Protein AF-A0A551X226-F1 (afdb_monomer)

pLDDT: mean 86.87, std 8.59, range [49.78, 96.81]

Sequence (189 aa):
MVRLKGANSDYEYSSQTDGIVDKTTERPELFLQIFICPYDMPSRIEKPHNGKWCIGTDQNCPHEGNKSGHALINLHQKEGISLITDNNNKLSVTQEGNIELIPASGKVIIKRDKKPSCSLTLLDQGLEIKLENGAAIRFDLAGNIELSPAVNKTVTVKGNLTVEKEITGKLSSAIKQELIQEIKQSLNK

Foldseek 3Di:
DWDWAKDWQQWFQDPVVNAIDGRPPVDPKTKIKIKTFPVPAHARRHDHDVPFGDRQEQVRGPDPDRRAWGWMWMDIPQAGTWIAHNLGQIWGQGPVGDTDTDGSVQFDFDQDPDDWGWGWGQDPFFIWIATPLGWIWTAGPVGDIDTDGRPPDDDDDPDDDDDPDDDDDDDDPVVVVVVVVVVVVVVVD

Nearest PDB structures (foldseek):
  4by2-assembly1_A  TM=4.190E-01  e=2.573E-01  Drosophila melanogaster
  4e9d-assembly1_A  TM=1.938E-01  e=9.097E-02  Homo sapiens
  3f7f-assembly1_A  TM=2.379E-01  e=5.057E-01  Saccharomyces cerevisiae
  4xb0-assembly1_A  TM=1.781E-01  e=4.557E-01  Homo sapiens

Secondary structure (DSSP, 8-state):
-PEEEEEESSEEEETTTTEEEE-TTT--S-EEEEEEETT-PPPTTSPPBTTB---SSTTT---SS-----EEEEEETTTEEEEEETT--EEEE-TT--EEEE-TTS------SSS--EEEEEETTEEEEEETTS-EEEEETT--EEEEPPTT-----SS----SS----PPPHHHHHHHHHHHHHHHT-

Organism: NCBI:txid2486263

Radius of gyration: 28.79 Å; Cα contacts (8 Å, |Δi|>4): 338; chains: 1; bounding box: 66×34×88 Å

Structure (mmCIF, N/CA/C/O backbone):
data_AF-A0A551X226-F1
#
_entry.id   AF-A0A551X226-F1
#
loop_
_atom_site.group_PDB
_atom_site.id
_atom_site.type_symbol
_atom_site.label_atom_id
_atom_s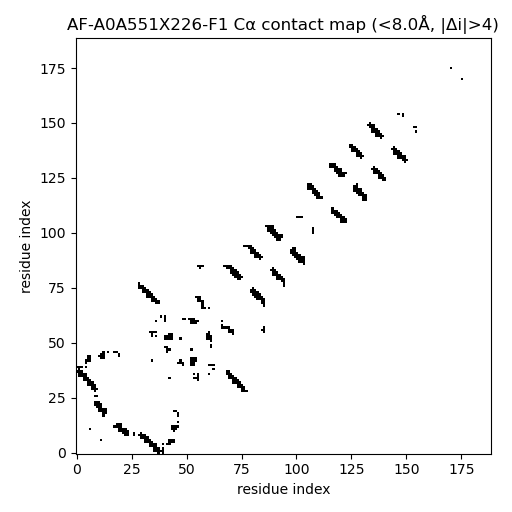ite.label_alt_id
_atom_site.label_comp_id
_atom_site.label_asym_id
_atom_site.label_entity_id
_atom_site.label_seq_id
_atom_site.pdbx_PDB_ins_code
_atom_site.Cartn_x
_atom_site.Cartn_y
_atom_site.Cartn_z
_atom_site.occupancy
_atom_site.B_iso_or_equiv
_atom_site.auth_seq_id
_atom_site.auth_comp_id
_atom_site.auth_asym_id
_atom_site.auth_atom_id
_atom_site.pdbx_PDB_model_num
ATOM 1 N N . MET A 1 1 ? 28.631 -4.703 -3.862 1.00 49.78 1 MET A N 1
ATOM 2 C CA . MET A 1 1 ? 28.266 -3.294 -4.124 1.00 49.78 1 MET A CA 1
ATOM 3 C C . MET A 1 1 ? 26.955 -3.336 -4.886 1.00 49.78 1 MET A C 1
ATOM 5 O O . MET A 1 1 ? 26.944 -3.888 -5.975 1.00 49.78 1 MET A O 1
ATOM 9 N N . VAL A 1 2 ? 25.853 -2.879 -4.291 1.00 58.78 2 VAL A N 1
ATOM 10 C CA . VAL A 1 2 ? 24.562 -2.792 -4.993 1.00 58.78 2 VAL A CA 1
ATOM 11 C C . VAL A 1 2 ? 24.692 -1.668 -6.017 1.00 58.78 2 VAL A C 1
ATOM 13 O O . VAL A 1 2 ? 25.035 -0.551 -5.630 1.00 58.78 2 VAL A O 1
ATOM 16 N N . ARG A 1 3 ? 24.481 -1.944 -7.308 1.00 68.75 3 ARG A N 1
ATOM 17 C CA . ARG A 1 3 ? 24.369 -0.873 -8.304 1.00 68.75 3 ARG A CA 1
ATOM 18 C C . ARG A 1 3 ? 22.903 -0.498 -8.454 1.00 68.75 3 ARG A C 1
ATOM 20 O O . ARG A 1 3 ? 22.044 -1.360 -8.624 1.00 68.75 3 ARG A O 1
ATOM 27 N N . LEU A 1 4 ? 22.639 0.802 -8.391 1.00 75.75 4 LEU A N 1
ATOM 28 C CA . LEU A 1 4 ? 21.382 1.377 -8.847 1.00 75.75 4 LEU A CA 1
ATOM 29 C C . LEU A 1 4 ? 21.396 1.315 -10.377 1.00 75.75 4 LEU A C 1
ATOM 31 O O . LEU A 1 4 ? 22.272 1.907 -11.009 1.00 75.75 4 LEU A O 1
ATOM 35 N N . LYS A 1 5 ? 20.472 0.553 -10.959 1.00 86.56 5 LYS A N 1
ATOM 36 C CA . LYS A 1 5 ? 20.256 0.472 -12.409 1.00 86.56 5 LYS A CA 1
ATOM 37 C C . LYS A 1 5 ? 18.947 1.162 -12.751 1.00 86.56 5 LYS A C 1
ATOM 39 O O . LYS A 1 5 ? 18.151 1.431 -11.859 1.00 86.56 5 LYS A O 1
ATOM 44 N N . GLY A 1 6 ? 18.688 1.439 -14.020 1.00 85.75 6 GLY A N 1
ATOM 45 C CA . GLY A 1 6 ? 17.418 2.045 -14.391 1.00 85.75 6 GLY A CA 1
ATOM 46 C C . GLY A 1 6 ? 17.120 1.958 -15.871 1.00 85.75 6 GLY A C 1
ATOM 47 O O . GLY A 1 6 ? 17.996 1.661 -16.669 1.00 85.75 6 GLY A O 1
ATOM 48 N N . ALA A 1 7 ? 15.869 2.198 -16.227 1.00 90.31 7 ALA A N 1
ATOM 49 C CA . ALA A 1 7 ? 15.416 2.327 -17.600 1.00 90.31 7 ALA A CA 1
ATOM 50 C C . ALA A 1 7 ? 14.493 3.537 -17.708 1.00 90.31 7 ALA A C 1
ATOM 52 O O . ALA A 1 7 ? 13.835 3.919 -16.741 1.00 90.31 7 ALA A O 1
ATOM 53 N N . ASN A 1 8 ? 14.428 4.122 -18.894 1.00 90.62 8 ASN A N 1
ATOM 54 C CA . ASN A 1 8 ? 13.456 5.152 -19.216 1.00 90.62 8 ASN A CA 1
ATOM 55 C C . ASN A 1 8 ? 12.720 4.795 -20.508 1.00 90.62 8 ASN A C 1
ATOM 57 O O . ASN A 1 8 ? 13.034 3.807 -21.181 1.00 90.62 8 ASN A O 1
ATOM 61 N N . SER A 1 9 ? 11.708 5.592 -20.824 1.00 90.06 9 SER A N 1
ATOM 62 C CA . SER A 1 9 ? 10.963 5.481 -22.076 1.00 90.06 9 SER A CA 1
ATOM 63 C C . SER A 1 9 ? 11.847 5.690 -23.301 1.00 90.06 9 SER A C 1
ATOM 65 O O . SER A 1 9 ? 11.639 5.035 -24.319 1.00 90.06 9 SER A O 1
ATOM 67 N N . ASP A 1 10 ? 12.852 6.545 -23.173 1.00 91.62 10 ASP A N 1
ATOM 68 C CA . ASP A 1 10 ? 13.540 7.171 -24.296 1.00 91.62 10 ASP A CA 1
ATOM 69 C C . ASP A 1 10 ? 14.572 6.263 -24.954 1.00 91.62 10 ASP A C 1
ATOM 71 O O . ASP A 1 10 ? 14.903 6.472 -26.114 1.00 91.62 10 ASP A O 1
ATOM 75 N N . TYR A 1 11 ? 15.075 5.250 -24.245 1.00 92.25 11 TYR A N 1
ATOM 76 C CA . TYR A 1 11 ? 16.147 4.401 -24.749 1.00 92.25 11 TYR A CA 1
ATOM 77 C C . TYR A 1 11 ? 15.935 2.924 -24.428 1.00 92.25 11 TYR A C 1
ATOM 79 O O . TYR A 1 11 ? 15.342 2.544 -23.414 1.00 92.25 11 TYR A O 1
ATOM 87 N N . GLU A 1 12 ? 16.477 2.059 -25.281 1.00 92.81 12 GLU A N 1
ATOM 88 C CA . GLU A 1 12 ? 16.647 0.641 -24.971 1.00 92.81 12 GLU A CA 1
ATOM 89 C C . GLU A 1 12 ? 17.873 0.046 -25.656 1.00 92.81 12 GLU A C 1
ATOM 91 O O . GLU A 1 12 ? 18.338 0.546 -26.675 1.00 92.81 12 GLU A O 1
ATOM 96 N N . TYR A 1 13 ? 18.393 -1.047 -25.110 1.00 94.06 13 TYR A N 1
ATOM 97 C CA . TYR A 1 13 ? 19.411 -1.847 -25.768 1.00 94.06 13 TYR A CA 1
ATOM 98 C C . TYR A 1 13 ? 18.778 -2.712 -26.866 1.00 94.06 13 TYR A C 1
ATOM 100 O O . TYR A 1 13 ? 17.832 -3.463 -26.623 1.00 94.06 13 TYR A O 1
ATOM 108 N N . SER A 1 14 ? 19.348 -2.651 -28.065 1.00 93.62 14 SER A N 1
ATOM 109 C CA . SER A 1 14 ? 18.986 -3.474 -29.215 1.00 93.62 14 SER A CA 1
ATOM 110 C C . SER A 1 14 ? 20.059 -4.530 -29.470 1.00 93.62 14 SER A C 1
ATOM 112 O O . SER A 1 14 ? 21.226 -4.214 -29.708 1.00 93.62 14 SER A O 1
ATOM 114 N N . SER A 1 15 ? 19.656 -5.804 -29.478 1.00 91.38 15 SER A N 1
ATOM 115 C CA . SER A 1 15 ? 20.536 -6.923 -29.843 1.00 91.38 15 SER A CA 1
ATOM 116 C C . SER A 1 15 ? 20.890 -6.944 -31.332 1.00 91.38 15 SER A C 1
ATOM 118 O O . SER A 1 15 ? 21.900 -7.536 -31.698 1.00 91.38 15 SER A O 1
ATOM 120 N N . GLN A 1 16 ? 20.092 -6.291 -32.185 1.00 92.69 16 GLN A N 1
ATOM 121 C CA . GLN A 1 16 ? 20.354 -6.199 -33.625 1.00 92.69 16 GLN A CA 1
ATOM 122 C C . GLN A 1 16 ? 21.537 -5.279 -33.928 1.00 92.69 16 GLN A C 1
ATOM 124 O O . GLN A 1 16 ? 22.301 -5.540 -34.852 1.00 92.69 16 GLN A O 1
ATOM 129 N N . THR A 1 17 ? 21.681 -4.205 -33.150 1.00 93.12 17 THR A N 1
ATOM 130 C CA . THR A 1 17 ? 22.731 -3.194 -33.331 1.00 93.12 17 THR A CA 1
ATOM 131 C C . THR A 1 17 ? 23.839 -3.290 -32.280 1.00 93.12 17 THR A C 1
ATOM 133 O O . THR A 1 17 ? 24.764 -2.488 -32.323 1.00 93.12 17 THR A O 1
ATOM 136 N N . ASP A 1 18 ? 23.736 -4.232 -31.332 1.00 92.75 18 ASP A N 1
ATOM 137 C CA . ASP A 1 18 ? 24.600 -4.368 -30.144 1.00 92.75 18 ASP A CA 1
ATOM 138 C C . ASP A 1 18 ? 24.828 -3.024 -29.419 1.00 92.75 18 ASP A C 1
ATOM 140 O O . ASP A 1 18 ? 25.946 -2.674 -29.046 1.00 92.75 18 ASP A O 1
ATOM 144 N N . GLY A 1 19 ? 23.762 -2.237 -29.242 1.00 93.62 19 GLY A N 1
ATOM 145 C CA . GLY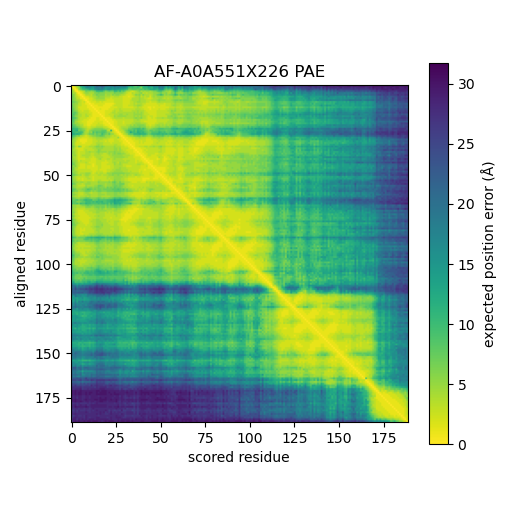 A 1 19 ? 23.871 -0.863 -28.746 1.00 93.62 19 GLY A CA 1
ATOM 146 C C . GLY A 1 19 ? 22.546 -0.248 -28.304 1.00 93.62 19 GLY A C 1
ATOM 147 O O . GLY A 1 19 ? 21.488 -0.857 -28.446 1.00 93.62 19 GLY A O 1
ATOM 148 N N . ILE A 1 20 ? 22.615 0.964 -27.749 1.00 93.31 20 ILE A N 1
ATOM 149 C CA . ILE A 1 20 ? 21.443 1.720 -27.292 1.00 93.31 20 ILE A CA 1
ATOM 150 C C . ILE A 1 20 ? 20.780 2.402 -28.492 1.00 93.31 20 ILE A C 1
ATOM 152 O O . ILE A 1 20 ? 21.455 3.049 -29.290 1.00 93.31 20 ILE A O 1
ATOM 156 N N . VAL A 1 21 ? 19.461 2.275 -28.596 1.00 93.81 21 VAL A N 1
ATOM 157 C CA . VAL A 1 21 ? 18.631 2.933 -29.607 1.00 93.81 21 VAL A CA 1
ATOM 158 C C . VAL A 1 21 ? 17.644 3.892 -28.947 1.00 93.81 21 VAL A C 1
ATOM 160 O O . VAL A 1 21 ? 17.160 3.633 -27.844 1.00 93.81 21 VAL A O 1
ATOM 163 N N . ASP A 1 22 ? 17.361 4.995 -29.636 1.00 92.69 22 ASP A N 1
ATOM 164 C CA . ASP A 1 22 ? 16.361 5.991 -29.246 1.00 92.69 22 ASP A CA 1
ATOM 165 C C . ASP A 1 22 ? 14.943 5.459 -29.531 1.00 92.69 22 ASP A C 1
ATOM 167 O O . ASP A 1 22 ? 14.679 4.865 -30.579 1.00 92.69 22 ASP A O 1
ATOM 171 N N . LYS A 1 23 ? 14.045 5.641 -28.563 1.00 91.81 23 LYS A N 1
ATOM 172 C CA . LYS A 1 23 ? 12.647 5.200 -28.544 1.00 91.81 23 LYS A CA 1
ATOM 173 C C . LYS A 1 23 ? 11.663 6.323 -28.219 1.00 91.81 23 LYS A C 1
ATOM 175 O O . LYS A 1 23 ? 10.471 6.054 -28.069 1.00 91.81 23 LYS A O 1
ATOM 180 N N . THR A 1 24 ? 12.125 7.570 -28.167 1.00 85.50 24 THR A N 1
ATOM 181 C CA . THR A 1 24 ? 11.318 8.758 -27.837 1.00 85.50 24 THR A CA 1
ATOM 182 C C . THR A 1 24 ? 10.083 8.923 -28.725 1.00 85.50 24 THR A C 1
ATOM 184 O O . THR A 1 24 ? 9.043 9.379 -28.261 1.00 85.50 24 THR A O 1
ATOM 187 N N . THR A 1 25 ? 10.161 8.518 -29.994 1.00 83.12 25 THR A N 1
ATOM 188 C CA . THR A 1 25 ? 9.042 8.614 -30.949 1.00 83.12 25 THR A CA 1
ATOM 189 C C . THR A 1 25 ? 8.102 7.408 -30.920 1.00 83.12 25 THR A C 1
ATOM 191 O O . THR A 1 25 ? 6.960 7.507 -31.363 1.00 83.12 25 THR A O 1
ATOM 194 N N . GLU A 1 26 ? 8.559 6.272 -30.389 1.00 83.69 26 GLU A N 1
ATOM 195 C CA . GLU A 1 26 ? 7.806 5.014 -30.365 1.00 83.69 26 GLU A CA 1
ATOM 196 C C . GLU A 1 26 ? 6.995 4.838 -29.075 1.00 83.69 26 GLU A C 1
ATOM 198 O O . GLU A 1 26 ? 6.020 4.084 -29.053 1.00 83.69 26 GLU A O 1
ATOM 203 N N . ARG A 1 27 ? 7.393 5.510 -27.986 1.00 80.56 27 ARG A N 1
ATOM 204 C CA . ARG A 1 27 ? 6.769 5.359 -26.668 1.00 80.56 27 ARG A CA 1
ATOM 205 C C . ARG A 1 27 ? 6.038 6.631 -26.257 1.00 80.56 27 ARG A C 1
ATOM 207 O O . ARG A 1 27 ? 6.664 7.545 -25.733 1.00 80.56 27 ARG A O 1
ATOM 214 N N . PRO A 1 28 ? 4.701 6.678 -26.403 1.00 78.25 28 PRO A N 1
ATOM 215 C CA . PRO A 1 28 ? 3.921 7.820 -25.934 1.00 78.25 28 PRO A CA 1
ATOM 216 C C . PRO A 1 28 ? 3.883 7.911 -24.402 1.0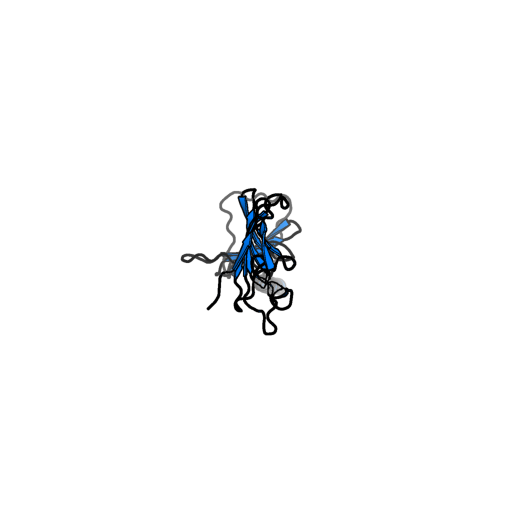0 78.25 28 PRO A C 1
ATOM 218 O O . PRO A 1 28 ? 3.435 8.919 -23.857 1.00 78.25 28 PRO A O 1
ATOM 221 N N . GLU A 1 29 ? 4.306 6.854 -23.699 1.00 86.94 29 GLU A N 1
ATOM 222 C CA . GLU A 1 29 ? 4.344 6.795 -22.243 1.00 86.94 29 GLU A CA 1
ATOM 223 C C . GLU A 1 29 ? 5.725 7.087 -21.676 1.00 86.94 29 GLU A C 1
ATOM 225 O O . GLU A 1 29 ? 6.646 6.286 -21.824 1.00 86.94 29 GLU A O 1
ATOM 230 N N . LEU A 1 30 ? 5.840 8.237 -21.004 1.00 92.12 30 LEU A N 1
ATOM 231 C CA . LEU A 1 30 ? 7.049 8.652 -20.308 1.00 92.12 30 LEU A CA 1
ATOM 232 C C . LEU A 1 30 ? 7.156 7.978 -18.946 1.00 92.12 30 LEU A C 1
ATOM 234 O O . LEU A 1 30 ? 6.243 8.058 -18.110 1.00 92.12 30 LEU A O 1
ATOM 238 N N . PHE A 1 31 ? 8.310 7.362 -18.715 1.00 93.12 31 PHE A N 1
ATOM 239 C CA . PHE A 1 31 ? 8.626 6.745 -17.441 1.00 93.12 31 PHE A CA 1
ATOM 240 C C . PHE A 1 31 ? 10.114 6.814 -17.115 1.00 93.12 31 PHE A C 1
ATOM 242 O O . PHE A 1 31 ? 10.972 6.846 -17.998 1.00 93.12 31 PHE A O 1
ATOM 249 N N . LEU A 1 32 ? 10.406 6.755 -15.822 1.00 94.19 32 LEU A N 1
ATOM 250 C CA . LEU A 1 32 ? 11.719 6.468 -15.272 1.00 94.19 32 LEU A CA 1
ATOM 251 C C . LEU A 1 32 ? 11.569 5.366 -14.228 1.00 94.19 32 LEU A C 1
ATOM 253 O O . LEU A 1 32 ? 10.860 5.519 -13.237 1.00 94.19 32 LEU A O 1
ATOM 257 N N . GLN A 1 33 ? 12.277 4.268 -14.440 1.00 93.38 33 GLN A N 1
ATOM 258 C CA . GLN A 1 33 ? 12.351 3.149 -13.517 1.00 93.38 33 GLN A CA 1
ATOM 259 C C . GLN A 1 33 ? 13.772 3.035 -12.983 1.00 93.38 33 GLN A C 1
ATOM 261 O O . GLN A 1 33 ? 14.721 2.987 -13.759 1.00 93.38 33 GLN A O 1
ATOM 266 N N . ILE A 1 34 ? 13.925 2.974 -11.664 1.00 92.38 34 ILE A N 1
ATOM 267 C CA . ILE A 1 34 ? 15.194 2.705 -10.989 1.00 92.38 34 ILE A CA 1
ATOM 268 C C . ILE A 1 34 ? 15.057 1.359 -10.286 1.00 92.38 34 ILE A C 1
ATOM 270 O O . ILE A 1 34 ? 14.202 1.170 -9.422 1.00 92.38 34 ILE A O 1
ATOM 274 N N . PHE A 1 35 ? 15.911 0.423 -10.668 1.00 90.12 35 PHE A N 1
ATOM 275 C CA . PHE A 1 35 ? 15.960 -0.932 -10.153 1.00 90.12 35 PHE A CA 1
ATOM 276 C C . PHE A 1 35 ? 17.091 -1.053 -9.134 1.00 90.12 35 PHE A C 1
ATOM 278 O O . PHE A 1 35 ? 18.251 -0.730 -9.409 1.00 90.12 35 PHE A O 1
ATOM 285 N N . ILE A 1 36 ? 16.761 -1.585 -7.966 1.00 89.25 36 ILE A N 1
ATOM 286 C CA . ILE A 1 36 ? 17.728 -2.021 -6.967 1.00 89.25 36 ILE A CA 1
ATOM 287 C C . ILE A 1 36 ? 17.881 -3.528 -7.154 1.00 89.25 36 ILE A C 1
ATOM 289 O O . ILE A 1 36 ? 16.957 -4.289 -6.870 1.00 89.25 36 ILE A O 1
ATOM 293 N N . CYS A 1 37 ? 19.034 -3.957 -7.672 1.00 89.19 37 CYS A N 1
ATOM 294 C CA . CYS A 1 37 ? 19.364 -5.368 -7.845 1.00 89.19 37 CYS A CA 1
ATOM 295 C C . CYS A 1 37 ? 20.572 -5.734 -6.970 1.00 89.19 37 CYS A C 1
ATOM 297 O O . CYS A 1 37 ? 21.666 -5.206 -7.201 1.00 89.19 37 CYS A O 1
ATOM 299 N N . PRO A 1 38 ? 20.430 -6.658 -6.001 1.00 88.62 38 PRO A N 1
ATOM 300 C CA . PRO A 1 38 ? 21.546 -7.069 -5.147 1.00 88.62 38 PRO A CA 1
ATOM 301 C C . PRO A 1 38 ? 22.666 -7.790 -5.913 1.00 88.62 38 PRO A C 1
ATOM 303 O O . PRO A 1 38 ? 23.794 -7.847 -5.428 1.00 88.62 38 PRO A O 1
ATOM 306 N N . TYR A 1 39 ? 22.374 -8.282 -7.120 1.00 88.94 39 TYR A N 1
ATOM 307 C CA . TYR A 1 39 ? 23.300 -9.033 -7.971 1.00 88.94 39 TYR A CA 1
ATOM 308 C C . TYR A 1 39 ? 23.854 -8.227 -9.151 1.00 88.94 39 TYR A C 1
ATOM 310 O O . TYR A 1 39 ? 24.504 -8.810 -10.010 1.00 88.94 39 TYR A O 1
ATOM 318 N N . ASP A 1 40 ? 23.600 -6.911 -9.211 1.00 88.50 40 ASP A N 1
ATOM 319 C CA . ASP A 1 40 ? 24.102 -6.033 -10.284 1.00 88.50 40 ASP A CA 1
ATOM 320 C C . ASP A 1 40 ? 23.733 -6.519 -11.705 1.00 88.50 40 ASP A C 1
ATOM 322 O O . ASP A 1 40 ? 24.513 -6.442 -12.654 1.00 88.50 40 ASP A O 1
ATOM 326 N N . MET A 1 41 ? 22.525 -7.069 -11.846 1.00 90.88 41 MET A N 1
ATOM 327 C CA . MET A 1 41 ? 22.019 -7.561 -13.128 1.00 90.88 41 MET A CA 1
ATOM 328 C C . MET A 1 41 ? 21.628 -6.401 -14.060 1.00 90.88 41 MET A C 1
ATOM 330 O O . MET A 1 41 ? 21.190 -5.353 -13.575 1.00 90.88 41 MET A O 1
ATOM 334 N N . PRO A 1 42 ? 21.748 -6.576 -15.391 1.00 89.56 42 PRO A N 1
ATOM 335 C CA . PRO A 1 42 ? 21.552 -5.494 -16.353 1.00 89.56 42 PRO A CA 1
ATOM 336 C C . PRO A 1 42 ? 20.094 -5.043 -16.442 1.00 89.56 42 PRO A C 1
ATOM 338 O O . PRO A 1 42 ? 19.170 -5.841 -16.277 1.00 89.56 42 PRO A O 1
ATOM 341 N N . SER A 1 43 ? 19.899 -3.773 -16.780 1.00 90.12 43 SER A N 1
ATOM 342 C CA . SER A 1 43 ? 18.602 -3.151 -17.078 1.00 90.12 43 SER A CA 1
ATOM 343 C C . SER A 1 43 ? 18.369 -3.003 -18.586 1.00 90.12 43 SER A C 1
ATOM 345 O O . SER A 1 43 ? 19.278 -3.237 -19.378 1.00 90.12 43 SER A O 1
ATOM 347 N N . ARG A 1 44 ? 17.165 -2.589 -19.011 1.00 90.62 44 ARG A N 1
ATOM 348 C CA . ARG A 1 44 ? 16.790 -2.493 -20.441 1.00 90.62 44 ARG A CA 1
ATOM 349 C C . ARG A 1 44 ? 17.676 -1.579 -21.297 1.00 90.62 44 ARG A C 1
ATOM 351 O O . ARG A 1 44 ? 17.577 -1.651 -22.515 1.00 90.62 44 ARG A O 1
ATOM 358 N N . ILE A 1 45 ? 18.512 -0.735 -20.698 1.00 90.94 45 ILE A N 1
ATOM 359 C CA . ILE A 1 45 ? 19.482 0.126 -21.399 1.00 90.94 45 ILE A CA 1
ATOM 360 C C . ILE A 1 45 ? 20.892 -0.488 -21.473 1.00 90.94 45 ILE A C 1
ATOM 362 O O . ILE A 1 45 ? 21.835 0.163 -21.907 1.00 90.94 45 ILE A O 1
ATOM 366 N N . GLU A 1 46 ? 21.053 -1.738 -21.043 1.00 91.31 46 GLU A N 1
ATOM 367 C CA . GLU A 1 46 ? 22.316 -2.472 -21.024 1.00 91.31 46 GLU A CA 1
ATOM 368 C C . GLU A 1 46 ? 22.178 -3.804 -21.766 1.00 91.31 46 GLU A C 1
ATOM 370 O O . GLU A 1 46 ? 21.076 -4.311 -21.992 1.00 91.31 46 GLU A O 1
ATOM 375 N N . LYS A 1 47 ? 23.315 -4.412 -22.113 1.00 93.00 47 LYS A N 1
ATOM 376 C CA . LYS A 1 47 ? 23.339 -5.746 -22.717 1.00 93.00 47 LYS A CA 1
ATOM 377 C C . LYS A 1 47 ? 22.701 -6.771 -21.763 1.00 93.00 47 LYS A C 1
ATOM 379 O O . LYS A 1 47 ? 23.095 -6.817 -20.595 1.00 93.00 47 LYS A O 1
ATOM 384 N N . PRO A 1 48 ? 21.740 -7.594 -22.221 1.00 92.00 48 PRO A N 1
ATOM 385 C CA . PRO A 1 48 ? 21.069 -8.560 -21.359 1.00 92.00 48 PRO A CA 1
ATOM 386 C C . PRO A 1 48 ? 22.022 -9.659 -20.878 1.00 92.00 48 PRO A C 1
ATOM 388 O O . PRO A 1 48 ? 22.949 -10.060 -21.584 1.00 92.00 48 PRO A O 1
ATOM 391 N N . HIS A 1 49 ? 21.730 -10.215 -19.705 1.00 90.00 49 HIS A N 1
ATOM 392 C CA . HIS A 1 49 ? 22.390 -11.406 -19.181 1.00 90.00 49 HIS A CA 1
ATOM 393 C C . HIS A 1 49 ? 21.525 -12.625 -19.503 1.00 90.00 49 HIS A C 1
ATOM 395 O O . HIS A 1 49 ? 20.351 -12.661 -19.134 1.00 90.00 49 HIS A O 1
ATOM 401 N N . ASN A 1 50 ? 22.067 -13.603 -20.234 1.00 88.81 50 ASN A N 1
ATOM 402 C CA . ASN A 1 50 ? 21.322 -14.783 -20.701 1.00 88.81 50 ASN A CA 1
ATOM 403 C C . ASN A 1 50 ? 20.001 -14.422 -21.416 1.00 88.81 50 ASN A C 1
ATOM 405 O O . ASN A 1 50 ? 18.964 -15.053 -21.212 1.00 88.81 50 ASN A O 1
ATOM 409 N N . GLY A 1 51 ? 20.029 -13.356 -22.226 1.00 89.62 51 GLY A N 1
ATOM 410 C CA . GLY A 1 51 ? 18.863 -12.865 -22.972 1.00 89.62 51 GLY A CA 1
ATOM 411 C C . GLY A 1 51 ? 17.787 -12.187 -22.116 1.00 89.62 51 GLY A C 1
ATOM 412 O O . GLY A 1 51 ? 16.689 -11.947 -22.609 1.00 89.62 51 GLY A O 1
ATOM 413 N N . LYS A 1 52 ? 18.074 -11.885 -20.845 1.00 91.38 52 LYS A N 1
ATOM 414 C CA . LYS A 1 52 ? 17.130 -11.294 -19.893 1.00 91.38 52 LYS A CA 1
ATOM 415 C C . LYS A 1 52 ? 17.712 -10.057 -19.207 1.00 91.38 52 LYS A C 1
ATOM 417 O O . LYS A 1 52 ? 18.925 -9.907 -19.062 1.00 91.38 52 LYS A O 1
ATOM 422 N N . TRP A 1 53 ? 16.817 -9.196 -18.738 1.00 90.94 53 TRP A N 1
ATOM 423 C CA . TRP A 1 53 ? 17.130 -8.033 -17.912 1.00 90.94 53 TRP A CA 1
ATOM 424 C C . TRP A 1 53 ? 16.492 -8.181 -16.542 1.00 90.94 53 TRP A C 1
ATOM 426 O O . TRP A 1 53 ? 15.443 -8.804 -16.403 1.00 90.94 53 TRP A O 1
ATOM 436 N N . CYS A 1 54 ? 17.101 -7.563 -15.541 1.00 89.00 54 CYS A N 1
ATOM 437 C CA . CYS A 1 54 ? 16.449 -7.345 -14.267 1.00 89.00 54 CYS A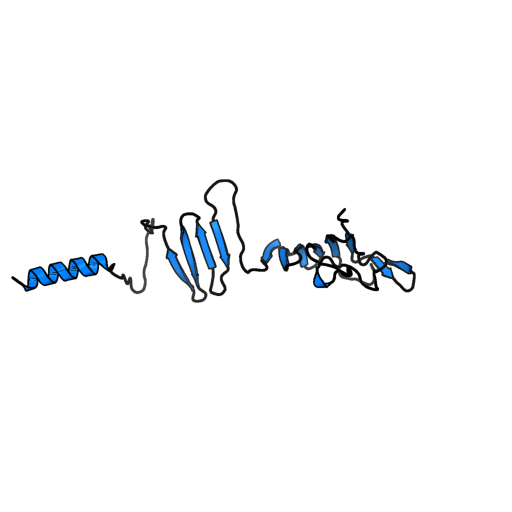 CA 1
ATOM 438 C C . CYS A 1 54 ? 15.544 -6.117 -14.361 1.00 89.00 54 CYS A C 1
ATOM 440 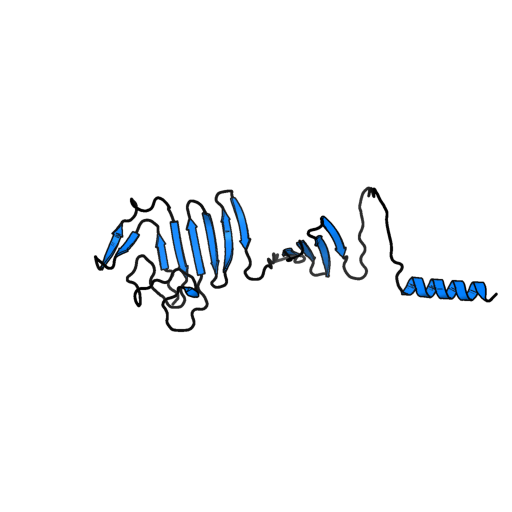O O . CYS A 1 54 ? 15.978 -5.041 -14.770 1.00 89.00 54 CYS A O 1
ATOM 442 N N . ILE A 1 55 ? 14.294 -6.283 -13.936 1.00 86.44 55 ILE A N 1
ATOM 443 C CA . ILE A 1 55 ? 13.296 -5.206 -13.863 1.00 86.44 55 ILE A CA 1
ATOM 444 C C . ILE A 1 55 ? 12.914 -4.884 -12.411 1.00 86.44 55 ILE A C 1
ATOM 446 O O . ILE A 1 55 ? 11.777 -4.530 -12.119 1.00 86.44 55 ILE A O 1
ATOM 450 N N . GLY A 1 56 ? 13.863 -5.051 -11.481 1.00 83.06 56 GLY A N 1
ATOM 451 C CA . GLY A 1 56 ? 13.685 -4.680 -10.070 1.00 83.06 56 GLY A CA 1
ATOM 452 C C . GLY A 1 56 ? 12.711 -5.567 -9.294 1.00 83.06 56 GLY A C 1
ATOM 453 O O . GLY A 1 56 ? 12.168 -5.130 -8.286 1.00 83.06 56 GLY A O 1
ATOM 454 N N . THR A 1 57 ? 12.498 -6.806 -9.745 1.00 85.06 57 THR A N 1
ATOM 455 C CA . THR A 1 57 ? 11.679 -7.815 -9.057 1.00 85.06 57 THR A CA 1
ATOM 456 C C . THR A 1 57 ? 12.423 -9.145 -8.999 1.00 85.06 57 THR A C 1
ATOM 458 O O . THR A 1 57 ? 13.126 -9.509 -9.946 1.00 85.06 57 THR A O 1
ATOM 461 N N . ASP A 1 58 ? 12.237 -9.898 -7.914 1.00 84.75 58 ASP A N 1
ATOM 462 C CA . ASP A 1 58 ? 12.894 -11.194 -7.712 1.00 84.75 58 ASP A CA 1
ATOM 463 C C . ASP A 1 58 ? 12.566 -12.190 -8.828 1.00 84.75 58 ASP A C 1
ATOM 465 O O . ASP A 1 58 ? 13.452 -12.861 -9.356 1.00 84.75 58 ASP A O 1
ATOM 469 N N . GLN A 1 59 ? 11.290 -12.255 -9.225 1.00 82.12 59 GLN A N 1
ATOM 470 C CA . GLN A 1 59 ? 10.796 -13.201 -10.231 1.00 82.12 59 GLN A CA 1
ATOM 471 C C . GLN A 1 59 ? 11.477 -13.017 -11.591 1.00 82.12 59 GLN A C 1
ATOM 473 O O . GLN A 1 59 ? 11.753 -13.995 -12.287 1.00 82.12 59 GLN A O 1
ATOM 478 N N . ASN A 1 60 ? 11.790 -11.772 -11.948 1.00 81.62 60 ASN A N 1
ATOM 479 C CA . ASN A 1 60 ? 12.353 -11.423 -13.248 1.00 81.62 60 ASN A CA 1
ATOM 480 C C . ASN A 1 60 ? 13.868 -11.203 -13.206 1.00 81.62 60 ASN A C 1
ATOM 482 O O . ASN A 1 60 ? 14.464 -10.843 -14.218 1.00 81.62 60 ASN A O 1
ATOM 486 N N . CYS A 1 61 ? 14.517 -11.420 -12.061 1.00 88.25 61 CYS A N 1
ATOM 487 C CA . CYS A 1 61 ? 15.962 -11.296 -11.975 1.00 88.25 61 CYS A CA 1
ATOM 488 C C . CYS A 1 61 ? 16.648 -12.439 -12.756 1.00 88.25 61 CYS A C 1
ATOM 490 O O . CYS A 1 61 ? 16.349 -13.616 -12.515 1.00 88.25 61 CYS A O 1
ATOM 492 N N . PRO A 1 62 ? 17.574 -12.133 -13.686 1.00 90.00 62 PRO A N 1
ATOM 493 C CA . PRO A 1 62 ? 18.249 -13.140 -14.502 1.00 90.00 62 PRO A CA 1
ATOM 494 C C . PRO A 1 62 ? 19.364 -13.890 -13.762 1.00 90.00 62 PRO A C 1
ATOM 496 O O . PRO A 1 62 ? 19.878 -14.865 -14.297 1.00 90.00 62 PRO A O 1
ATOM 499 N N . HIS A 1 63 ? 19.711 -13.474 -12.540 1.00 90.38 63 HIS A N 1
ATOM 500 C CA . HIS A 1 63 ? 20.647 -14.193 -11.678 1.00 90.38 63 HIS A CA 1
ATOM 501 C C . HIS A 1 63 ? 20.158 -15.627 -11.403 1.00 90.38 63 HIS A C 1
ATOM 503 O O . HIS A 1 63 ? 18.960 -15.857 -11.235 1.00 90.38 63 HIS A O 1
ATOM 509 N N . GLU A 1 64 ? 21.075 -16.592 -11.346 1.00 85.81 64 GLU A N 1
ATOM 510 C CA . GLU A 1 64 ? 20.748 -18.023 -11.216 1.00 85.81 64 GLU A CA 1
ATOM 511 C C . GLU A 1 64 ? 20.574 -18.488 -9.757 1.00 85.81 64 GLU A C 1
ATOM 513 O O . GLU A 1 64 ? 19.985 -19.538 -9.511 1.00 85.81 64 GLU A O 1
ATOM 518 N N . GLY A 1 65 ? 21.046 -17.706 -8.779 1.00 83.62 65 GLY A N 1
ATOM 519 C CA . GLY A 1 65 ? 20.952 -18.023 -7.348 1.00 83.62 65 GLY A CA 1
ATOM 520 C C . GLY A 1 65 ? 19.686 -17.500 -6.660 1.00 83.62 65 GLY A C 1
ATOM 521 O O . GLY A 1 65 ? 18.692 -17.176 -7.307 1.00 83.62 65 GLY A O 1
ATOM 522 N N . ASN A 1 66 ? 19.739 -17.380 -5.323 1.00 82.62 66 ASN A N 1
ATOM 523 C CA . ASN A 1 66 ? 18.704 -16.684 -4.547 1.00 82.62 66 ASN A CA 1
ATOM 524 C C . ASN A 1 66 ? 18.451 -15.305 -5.174 1.00 82.62 66 ASN A C 1
ATOM 526 O O . ASN A 1 66 ? 19.393 -14.645 -5.603 1.00 82.62 66 ASN A O 1
ATOM 530 N N . LYS A 1 67 ? 17.191 -14.891 -5.273 1.00 84.19 67 LYS A N 1
ATOM 531 C CA . LYS A 1 67 ? 16.799 -13.649 -5.943 1.00 84.19 67 LYS A CA 1
ATOM 532 C C . LYS A 1 67 ? 16.245 -12.610 -4.981 1.00 84.19 67 LYS A C 1
ATOM 534 O O . LYS A 1 67 ? 15.893 -11.558 -5.465 1.00 84.19 67 LYS A O 1
ATOM 539 N N . SER A 1 68 ? 16.209 -12.857 -3.671 1.00 87.06 68 SER A N 1
ATOM 540 C CA . SER A 1 68 ? 15.615 -11.925 -2.702 1.00 87.06 68 SER A CA 1
ATOM 541 C C . SER A 1 68 ? 16.330 -10.575 -2.614 1.00 87.06 68 SER A C 1
ATOM 543 O O . SER A 1 68 ? 17.557 -10.508 -2.745 1.00 87.06 68 SER A O 1
ATOM 545 N N . GLY A 1 69 ? 15.555 -9.517 -2.344 1.00 86.25 69 GLY A N 1
ATOM 546 C CA . GLY A 1 69 ? 16.061 -8.184 -2.024 1.00 86.25 69 GLY A CA 1
ATOM 547 C C . GLY A 1 69 ? 15.993 -7.175 -3.167 1.00 86.25 69 GLY A C 1
ATOM 548 O O . GLY A 1 69 ? 16.693 -6.161 -3.111 1.00 86.25 69 GLY A O 1
ATOM 549 N N . HIS A 1 70 ? 15.194 -7.426 -4.208 1.00 90.12 70 HIS A N 1
ATOM 550 C CA . HIS A 1 70 ? 14.959 -6.420 -5.241 1.00 90.12 70 HIS A CA 1
ATOM 551 C C . HIS A 1 70 ? 14.010 -5.315 -4.772 1.00 90.12 70 HIS A C 1
ATOM 553 O O . HIS A 1 70 ? 13.172 -5.498 -3.887 1.00 90.12 70 HIS A O 1
ATOM 559 N N . ALA A 1 71 ? 14.128 -4.153 -5.408 1.00 91.31 71 ALA A N 1
ATOM 560 C CA . ALA A 1 71 ? 13.133 -3.098 -5.316 1.00 91.31 71 ALA A CA 1
ATOM 561 C C . ALA A 1 71 ? 13.083 -2.274 -6.608 1.00 91.31 71 ALA A C 1
ATOM 563 O O . ALA A 1 71 ? 14.052 -2.214 -7.373 1.00 91.31 71 ALA A O 1
ATOM 564 N N . LEU A 1 72 ? 11.951 -1.612 -6.818 1.00 92.69 72 LEU A N 1
ATOM 565 C CA . LEU A 1 72 ? 11.662 -0.738 -7.944 1.00 92.69 72 LEU A CA 1
ATOM 566 C C . LEU A 1 72 ? 11.212 0.633 -7.436 1.00 92.69 72 LEU A C 1
ATOM 568 O O . LEU A 1 72 ? 10.309 0.739 -6.608 1.00 92.69 72 LEU A O 1
ATOM 572 N N . ILE A 1 73 ? 11.803 1.683 -7.992 1.00 94.31 73 ILE A N 1
ATOM 573 C CA . ILE A 1 73 ? 11.284 3.049 -7.948 1.00 94.31 73 ILE A CA 1
ATOM 574 C C . ILE A 1 73 ? 10.749 3.352 -9.345 1.00 94.31 73 ILE A C 1
ATOM 576 O O . ILE A 1 73 ? 11.496 3.253 -10.313 1.00 94.31 73 ILE A O 1
ATOM 580 N N . ASN A 1 74 ? 9.476 3.705 -9.465 1.00 94.75 74 ASN A N 1
ATOM 581 C CA . ASN A 1 74 ? 8.828 4.027 -10.733 1.00 94.75 74 ASN A CA 1
ATOM 582 C C . ASN A 1 74 ? 8.326 5.469 -10.689 1.00 94.75 74 ASN A C 1
ATOM 584 O O . ASN A 1 74 ? 7.674 5.865 -9.725 1.00 94.75 74 ASN A O 1
ATOM 588 N N . LEU A 1 75 ? 8.621 6.235 -11.730 1.00 95.31 75 LEU A N 1
ATOM 589 C CA . LEU A 1 75 ? 8.006 7.517 -12.030 1.00 95.31 75 LEU A CA 1
ATOM 590 C C . LEU A 1 75 ? 7.333 7.344 -13.385 1.00 95.31 75 LEU A C 1
ATOM 592 O O . LEU A 1 75 ? 8.014 7.099 -14.375 1.00 95.31 75 LEU A O 1
ATOM 596 N N . HIS A 1 76 ? 6.015 7.458 -13.433 1.00 94.69 76 HIS A N 1
ATOM 597 C CA . HIS A 1 76 ? 5.231 7.218 -14.634 1.00 94.69 76 HIS A CA 1
ATOM 598 C C . HIS A 1 76 ? 4.248 8.364 -14.849 1.00 94.69 76 HIS A C 1
ATOM 600 O O . HIS A 1 76 ? 3.509 8.746 -13.937 1.00 94.69 76 HIS A O 1
ATOM 606 N N . GLN A 1 77 ? 4.178 8.888 -16.072 1.00 92.44 77 GLN A N 1
ATOM 607 C CA . GLN A 1 77 ? 3.343 10.057 -16.365 1.00 92.44 77 GLN A CA 1
ATOM 608 C C . GLN A 1 77 ? 1.838 9.839 -16.116 1.00 92.44 77 GLN A C 1
ATOM 610 O O . GLN A 1 77 ? 1.110 10.805 -15.925 1.00 92.44 77 GLN A O 1
ATOM 615 N N . LYS A 1 78 ? 1.364 8.583 -16.105 1.00 92.38 78 LYS A N 1
ATOM 616 C CA . LYS A 1 78 ? -0.040 8.236 -15.806 1.00 92.38 78 LYS A CA 1
ATOM 617 C C . LYS A 1 78 ? -0.254 7.620 -14.426 1.00 92.38 78 LYS A C 1
ATOM 619 O O . LYS A 1 78 ? -1.329 7.773 -13.869 1.00 92.38 78 LYS A O 1
ATOM 624 N N . GLU A 1 79 ? 0.741 6.919 -13.881 1.00 91.62 79 GLU A N 1
ATOM 625 C CA . GLU A 1 79 ? 0.569 6.169 -12.620 1.00 91.62 79 GLU A CA 1
ATOM 626 C C . GLU A 1 79 ? 1.115 6.936 -11.408 1.00 91.62 79 GLU A C 1
ATOM 628 O O . GLU A 1 79 ? 0.815 6.586 -10.270 1.00 91.62 79 GLU A O 1
ATOM 633 N N . GLY A 1 80 ? 1.902 7.992 -11.638 1.00 94.75 80 GLY A N 1
ATOM 634 C CA . GLY A 1 80 ? 2.520 8.783 -10.583 1.00 94.75 80 GLY A CA 1
ATOM 635 C C . GLY A 1 80 ? 3.864 8.208 -10.150 1.00 94.75 80 GLY A C 1
ATOM 636 O O . GLY A 1 80 ? 4.685 7.827 -10.984 1.00 94.75 80 GLY A O 1
ATOM 637 N N . ILE A 1 81 ? 4.112 8.191 -8.844 1.00 96.81 81 ILE A N 1
ATOM 638 C CA . ILE A 1 81 ? 5.376 7.743 -8.250 1.00 96.81 81 ILE A CA 1
ATOM 639 C C . ILE A 1 81 ? 5.101 6.500 -7.415 1.00 96.81 81 ILE A C 1
ATOM 641 O O . ILE A 1 81 ? 4.162 6.500 -6.624 1.00 96.81 81 ILE A O 1
ATOM 645 N N . SER A 1 82 ? 5.921 5.456 -7.528 1.00 96.38 82 SER A N 1
ATOM 646 C CA . SER A 1 82 ? 5.808 4.281 -6.660 1.00 96.38 82 SER A CA 1
ATOM 647 C C . SER A 1 82 ? 7.150 3.702 -6.232 1.00 96.38 82 SER A C 1
ATOM 649 O O . SER A 1 82 ? 8.079 3.620 -7.029 1.00 96.38 82 SER A O 1
ATOM 651 N N . LEU A 1 83 ? 7.206 3.226 -4.992 1.00 94.88 83 LEU A N 1
ATOM 652 C CA . LEU A 1 83 ? 8.267 2.409 -4.415 1.00 94.88 83 LEU A CA 1
ATOM 653 C C . LEU A 1 83 ? 7.699 1.011 -4.175 1.00 94.88 83 LEU A C 1
ATOM 655 O O . LEU A 1 83 ? 6.715 0.877 -3.450 1.00 94.88 83 LEU A O 1
ATOM 659 N N . ILE A 1 84 ? 8.290 -0.012 -4.786 1.00 92.88 84 ILE A N 1
ATOM 660 C CA . ILE A 1 84 ? 7.806 -1.396 -4.740 1.00 92.88 84 ILE A CA 1
ATOM 661 C C . ILE A 1 84 ? 8.952 -2.304 -4.298 1.00 92.88 84 ILE A C 1
ATOM 663 O O . ILE A 1 84 ? 10.022 -2.277 -4.902 1.00 92.88 84 ILE A O 1
ATOM 667 N N . THR A 1 85 ? 8.752 -3.099 -3.247 1.00 90.06 85 THR A N 1
ATOM 668 C CA . THR A 1 85 ? 9.738 -4.107 -2.815 1.00 90.06 85 THR A CA 1
ATOM 669 C C . THR A 1 85 ? 9.502 -5.452 -3.500 1.00 90.06 85 THR A C 1
ATOM 671 O O . THR A 1 85 ? 8.425 -5.704 -4.036 1.00 90.06 85 THR A O 1
ATOM 674 N N . ASP A 1 86 ? 10.484 -6.345 -3.415 1.00 83.12 86 ASP A N 1
ATOM 675 C CA . ASP A 1 86 ? 10.436 -7.733 -3.890 1.00 83.12 86 ASP A CA 1
ATOM 676 C C . ASP A 1 86 ? 9.142 -8.503 -3.575 1.00 83.12 86 ASP A C 1
ATOM 678 O O . ASP A 1 86 ? 8.621 -9.226 -4.420 1.00 83.12 86 ASP A O 1
ATOM 682 N N . ASN A 1 87 ? 8.599 -8.308 -2.376 1.00 82.69 87 ASN A N 1
ATOM 683 C CA . ASN A 1 87 ? 7.376 -8.950 -1.904 1.00 82.69 87 ASN A CA 1
ATOM 684 C C . ASN A 1 87 ? 6.090 -8.159 -2.211 1.00 82.69 87 ASN A C 1
ATOM 686 O O . ASN A 1 87 ? 5.067 -8.410 -1.586 1.00 82.69 87 ASN A O 1
ATOM 690 N N . ASN A 1 88 ? 6.116 -7.202 -3.145 1.00 84.44 88 ASN A N 1
ATOM 691 C CA . ASN A 1 88 ? 4.979 -6.352 -3.530 1.00 84.44 88 ASN A CA 1
ATOM 692 C C . ASN A 1 88 ? 4.449 -5.420 -2.426 1.00 84.44 88 ASN A C 1
ATOM 694 O O . ASN A 1 88 ? 3.300 -4.985 -2.485 1.00 84.44 88 ASN A O 1
ATOM 698 N N . ASN A 1 89 ? 5.275 -5.050 -1.440 1.00 89.44 89 ASN A N 1
ATOM 699 C CA . ASN A 1 89 ? 4.936 -3.895 -0.605 1.00 89.44 89 ASN A CA 1
ATOM 700 C C . ASN A 1 89 ? 5.080 -2.639 -1.463 1.00 89.44 89 ASN A C 1
ATOM 702 O O . ASN A 1 89 ? 6.181 -2.358 -1.942 1.00 89.44 89 ASN A O 1
ATOM 706 N N . LYS A 1 90 ? 3.985 -1.900 -1.657 1.00 93.25 90 LYS A N 1
ATOM 707 C CA . LYS A 1 90 ? 3.949 -0.707 -2.505 1.00 93.25 90 LYS A CA 1
ATOM 708 C C . LYS A 1 90 ? 3.558 0.531 -1.702 1.00 93.25 90 LYS A C 1
ATOM 710 O O . LYS A 1 90 ? 2.565 0.533 -0.977 1.00 93.25 90 LYS A O 1
ATOM 715 N N . LEU A 1 91 ? 4.344 1.588 -1.874 1.00 94.94 91 LEU A N 1
ATOM 716 C CA . LEU A 1 91 ? 4.021 2.960 -1.487 1.00 94.94 91 LEU A CA 1
ATOM 717 C C . LEU A 1 91 ? 3.949 3.791 -2.769 1.00 94.94 91 LEU A C 1
ATOM 719 O O . LEU A 1 91 ? 4.943 3.855 -3.491 1.00 94.94 91 LEU A O 1
ATOM 723 N N . SER A 1 92 ? 2.814 4.425 -3.056 1.00 95.94 92 SER A N 1
ATOM 724 C CA . SER A 1 92 ? 2.655 5.285 -4.235 1.00 95.94 92 SER A CA 1
ATOM 725 C C . SER A 1 92 ? 1.998 6.625 -3.945 1.00 95.94 92 SER A C 1
ATOM 727 O O . SER A 1 92 ? 1.264 6.777 -2.974 1.00 95.94 92 SER A O 1
ATOM 729 N N . VAL A 1 93 ? 2.277 7.590 -4.820 1.00 95.94 93 VAL A N 1
ATOM 730 C CA . VAL A 1 93 ? 1.536 8.843 -4.968 1.00 95.94 93 VAL A CA 1
ATOM 731 C C . VAL A 1 93 ? 0.963 8.869 -6.381 1.00 95.94 93 VAL A C 1
ATOM 733 O O . VAL A 1 93 ? 1.742 8.862 -7.335 1.00 95.94 93 VAL A O 1
ATOM 736 N N . THR A 1 94 ? -0.362 8.862 -6.524 1.00 94.00 94 THR A N 1
ATOM 737 C CA . THR A 1 94 ? -1.027 8.860 -7.840 1.00 94.00 94 THR A CA 1
ATOM 738 C C . THR A 1 94 ? -1.024 10.254 -8.475 1.00 94.00 94 THR A C 1
ATOM 740 O O . THR A 1 94 ? -0.712 11.248 -7.814 1.00 94.00 94 THR A O 1
ATOM 743 N N . GLN A 1 95 ? -1.392 10.355 -9.756 1.00 91.25 95 GLN A N 1
ATOM 744 C CA . GLN A 1 95 ? -1.500 11.648 -10.454 1.00 91.25 95 GLN A CA 1
ATOM 745 C C . GLN A 1 95 ? -2.600 12.550 -9.867 1.00 91.25 95 GLN A C 1
ATOM 747 O O . GLN A 1 95 ? -2.504 13.772 -9.924 1.00 91.25 95 GLN A O 1
ATOM 752 N N . GLU A 1 96 ? -3.612 11.960 -9.232 1.00 94.31 96 GLU A N 1
ATOM 753 C CA . GLU A 1 96 ? -4.671 12.667 -8.506 1.00 94.31 96 GLU A CA 1
ATOM 754 C C . GLU A 1 96 ? -4.222 13.142 -7.110 1.00 94.31 96 GLU A C 1
ATOM 756 O O . GLU A 1 96 ? -4.985 13.805 -6.410 1.00 94.31 96 GLU A O 1
ATOM 761 N N . GLY A 1 97 ? -2.994 12.814 -6.688 1.00 90.44 97 GLY A N 1
ATOM 762 C CA . GLY A 1 97 ? -2.424 13.212 -5.400 1.00 90.44 97 GLY A CA 1
ATOM 763 C C . GLY A 1 97 ? -2.753 12.277 -4.232 1.00 90.44 97 GLY A C 1
ATOM 764 O O . GLY A 1 97 ? -2.495 12.631 -3.080 1.00 90.44 97 GLY A O 1
ATOM 765 N N . ASN A 1 98 ? -3.299 11.086 -4.495 1.00 91.88 98 ASN A N 1
ATOM 766 C CA . ASN A 1 98 ? -3.575 10.098 -3.451 1.00 91.88 98 ASN A CA 1
ATOM 767 C C . ASN A 1 98 ? -2.286 9.406 -3.003 1.00 91.88 98 ASN A C 1
ATOM 769 O O . ASN A 1 98 ? -1.484 9.011 -3.845 1.00 91.88 98 ASN A O 1
ATOM 773 N N . ILE A 1 99 ? -2.114 9.199 -1.694 1.00 93.00 99 ILE A N 1
ATOM 774 C CA . ILE A 1 99 ? -1.047 8.349 -1.148 1.00 93.00 99 ILE A CA 1
ATOM 775 C C . ILE A 1 99 ? -1.619 6.951 -0.910 1.00 93.00 99 ILE A C 1
ATOM 777 O O . ILE A 1 99 ? -2.494 6.773 -0.064 1.00 93.00 99 ILE A O 1
ATOM 781 N N . GLU A 1 100 ? -1.102 5.957 -1.624 1.00 91.06 100 GLU A N 1
ATOM 782 C CA . GLU A 1 100 ? -1.523 4.563 -1.505 1.00 91.06 100 GLU A CA 1
ATOM 783 C C . GLU A 1 100 ? -0.461 3.747 -0.761 1.00 91.06 100 GLU A C 1
ATOM 785 O O . GLU A 1 100 ? 0.730 3.789 -1.079 1.00 91.06 100 GLU A O 1
ATOM 790 N N . LEU A 1 101 ? -0.909 2.974 0.227 1.00 90.69 101 LEU A N 1
ATOM 791 C CA . LEU A 1 101 ? -0.100 2.011 0.969 1.00 90.69 101 LEU A CA 1
ATOM 792 C C . LEU A 1 101 ? -0.702 0.627 0.743 1.00 90.69 101 LEU A C 1
ATOM 794 O O . LEU A 1 101 ? -1.756 0.316 1.295 1.00 90.69 101 LEU A O 1
ATOM 798 N N . ILE A 1 102 ? -0.039 -0.195 -0.065 1.00 88.62 102 ILE A N 1
ATOM 799 C CA . ILE A 1 102 ? -0.490 -1.546 -0.403 1.00 88.62 102 ILE A CA 1
ATOM 800 C C . ILE A 1 102 ? 0.486 -2.536 0.243 1.00 88.62 102 ILE A C 1
ATOM 802 O O . ILE A 1 102 ? 1.568 -2.786 -0.300 1.00 88.62 102 ILE A O 1
ATOM 806 N N . PRO A 1 103 ? 0.168 -3.053 1.442 1.00 86.56 103 PRO A N 1
ATOM 807 C CA . PRO A 1 103 ? 1.012 -4.026 2.118 1.00 86.56 103 PRO A CA 1
ATOM 808 C C . PRO A 1 103 ? 0.858 -5.408 1.481 1.00 86.56 103 PRO A C 1
ATOM 810 O O . PRO A 1 103 ? -0.251 -5.837 1.172 1.00 86.56 103 PRO A O 1
ATOM 813 N N . ALA A 1 104 ? 1.953 -6.162 1.405 1.00 84.50 104 ALA A N 1
ATOM 814 C CA . ALA A 1 104 ? 1.919 -7.551 0.942 1.00 84.50 104 ALA A CA 1
ATOM 815 C C . ALA A 1 104 ? 1.057 -8.462 1.840 1.00 84.50 104 ALA A C 1
ATOM 817 O O . ALA A 1 104 ? 0.498 -9.454 1.387 1.00 84.50 104 ALA A O 1
ATOM 818 N N . SER A 1 105 ? 0.961 -8.123 3.130 1.00 82.00 105 SER A N 1
ATOM 819 C CA . SER A 1 105 ? 0.283 -8.909 4.168 1.00 82.00 105 SER A CA 1
ATOM 820 C C . SER A 1 105 ? -1.074 -8.342 4.601 1.00 82.00 105 SER A C 1
ATOM 822 O O . SER A 1 105 ? -1.593 -8.743 5.640 1.00 82.00 105 SER A O 1
ATOM 824 N N . GLY A 1 106 ? -1.623 -7.357 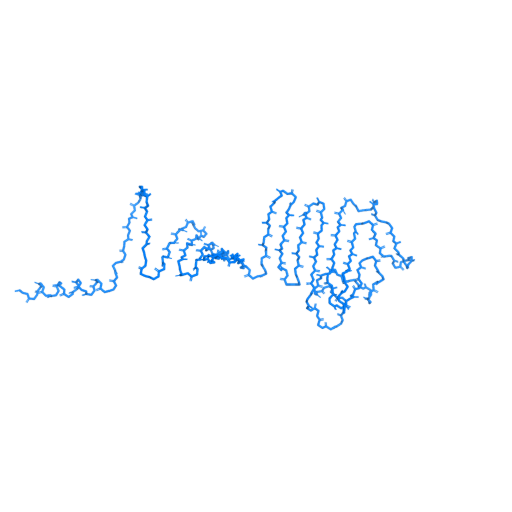3.881 1.00 73.94 106 GLY A N 1
ATOM 825 C CA . GLY A 1 106 ? -2.889 -6.698 4.246 1.00 73.94 106 GLY A CA 1
ATOM 826 C C . GLY A 1 106 ? -2.799 -5.729 5.436 1.00 73.94 106 GLY A C 1
ATOM 827 O O . GLY A 1 106 ? -3.752 -5.014 5.727 1.00 73.94 106 GLY A O 1
ATOM 828 N N . LYS A 1 107 ? -1.645 -5.633 6.112 1.00 76.75 107 LYS A N 1
ATOM 829 C CA . LYS A 1 107 ? -1.468 -4.798 7.309 1.00 76.75 107 LYS A CA 1
ATOM 830 C C . LYS A 1 107 ? -0.599 -3.565 7.056 1.00 76.75 107 LYS A C 1
ATOM 832 O O . LYS A 1 107 ? 0.583 -3.689 6.749 1.00 76.75 107 LYS A O 1
ATOM 837 N N . VAL A 1 108 ? -1.149 -2.379 7.314 1.00 76.19 108 VAL A N 1
ATOM 838 C CA . VAL A 1 108 ? -0.399 -1.113 7.401 1.00 76.19 108 VAL A CA 1
ATOM 839 C C . VAL A 1 108 ? -0.182 -0.757 8.875 1.00 76.19 108 VAL A C 1
ATOM 841 O O . VAL A 1 108 ? -1.070 -0.931 9.702 1.00 76.19 108 VAL A O 1
ATOM 844 N N . ILE A 1 109 ? 1.011 -0.284 9.247 1.00 72.06 109 ILE A N 1
ATOM 845 C CA . ILE A 1 109 ? 1.304 0.161 10.619 1.00 72.06 109 ILE A CA 1
ATOM 846 C C . ILE A 1 109 ? 1.864 1.579 10.567 1.00 72.06 109 ILE A C 1
ATOM 848 O O . ILE A 1 109 ? 2.921 1.804 9.983 1.00 72.06 109 ILE A O 1
ATOM 852 N N . ILE A 1 110 ? 1.194 2.520 11.231 1.00 72.50 110 ILE A N 1
ATOM 853 C CA . ILE A 1 110 ? 1.634 3.914 11.335 1.00 72.50 110 ILE A CA 1
ATOM 854 C C . ILE A 1 110 ? 2.220 4.127 12.735 1.00 72.50 110 ILE A C 1
ATOM 856 O O . ILE A 1 110 ? 1.497 4.276 13.715 1.00 72.50 110 ILE A O 1
ATOM 860 N N . LYS A 1 111 ? 3.552 4.111 12.850 1.00 65.94 111 LYS A N 1
ATOM 861 C CA . LYS A 1 111 ? 4.252 4.391 14.115 1.00 65.94 111 LYS A CA 1
ATOM 862 C C . LYS A 1 111 ? 4.600 5.876 14.212 1.00 65.94 111 LYS A C 1
ATOM 864 O O . LYS A 1 111 ? 4.952 6.498 13.215 1.00 65.94 111 LYS A O 1
ATOM 869 N N . ARG A 1 112 ? 4.532 6.440 15.419 1.00 64.19 112 ARG A N 1
ATOM 870 C CA . ARG A 1 112 ? 4.960 7.814 15.718 1.00 64.19 112 ARG A CA 1
ATOM 871 C C . ARG A 1 112 ? 6.009 7.761 16.826 1.00 64.19 112 ARG A C 1
ATOM 873 O O . ARG A 1 112 ? 5.793 7.068 17.813 1.00 64.19 112 ARG A O 1
ATOM 880 N N . ASP A 1 113 ? 7.110 8.499 16.684 1.00 66.19 113 ASP A N 1
ATOM 881 C CA . ASP A 1 113 ? 8.273 8.400 17.589 1.00 66.19 113 ASP A CA 1
ATOM 882 C C . ASP A 1 113 ? 7.999 8.802 19.048 1.00 66.19 113 ASP A C 1
ATOM 884 O O . ASP A 1 113 ? 8.758 8.441 19.945 1.00 66.19 113 ASP A O 1
ATOM 888 N N . LYS A 1 114 ? 6.938 9.574 19.323 1.00 61.44 114 LYS A N 1
ATOM 889 C CA . LYS A 1 114 ? 6.600 10.049 20.675 1.00 61.44 114 LYS A CA 1
ATOM 890 C C . LYS A 1 114 ? 5.076 10.161 20.834 1.00 61.44 114 LYS A C 1
ATOM 892 O O . LYS A 1 114 ? 4.481 11.012 20.175 1.00 61.44 114 LYS A O 1
ATOM 897 N N . LYS A 1 115 ? 4.486 9.392 21.770 1.00 59.12 115 LYS A N 1
ATOM 898 C CA . LYS A 1 115 ? 3.040 9.264 22.142 1.00 59.12 115 LYS A CA 1
ATOM 899 C C . LYS A 1 115 ? 2.289 8.123 21.425 1.00 59.12 115 LYS A C 1
ATOM 901 O O . LYS A 1 115 ? 2.757 7.704 20.371 1.00 59.12 115 LYS A O 1
ATOM 906 N N . PRO A 1 116 ? 1.218 7.563 22.046 1.00 60.19 116 PRO A N 1
ATOM 907 C CA . PRO A 1 116 ? 0.909 6.137 21.955 1.00 60.19 116 PRO A CA 1
ATOM 908 C C . PRO A 1 116 ? 0.743 5.722 20.504 1.00 60.19 116 PRO A C 1
ATOM 910 O O . PRO A 1 116 ? 0.051 6.405 19.741 1.00 60.19 116 PRO A O 1
ATOM 913 N N . SER A 1 117 ? 1.414 4.632 20.129 1.00 68.88 117 SER A N 1
ATOM 914 C CA . SER A 1 117 ? 1.310 4.151 18.763 1.00 68.88 117 SER A CA 1
ATOM 915 C C . SER A 1 117 ? -0.127 3.681 18.516 1.00 68.88 117 SER A C 1
ATOM 917 O O . SER A 1 117 ? -0.781 3.079 19.374 1.00 68.88 117 SER A O 1
ATOM 919 N N . CYS A 1 118 ? -0.658 4.083 17.368 1.00 74.31 118 CYS A N 1
ATOM 920 C CA . CYS A 1 118 ? -1.984 3.719 16.910 1.00 74.31 118 CYS A CA 1
ATOM 921 C C 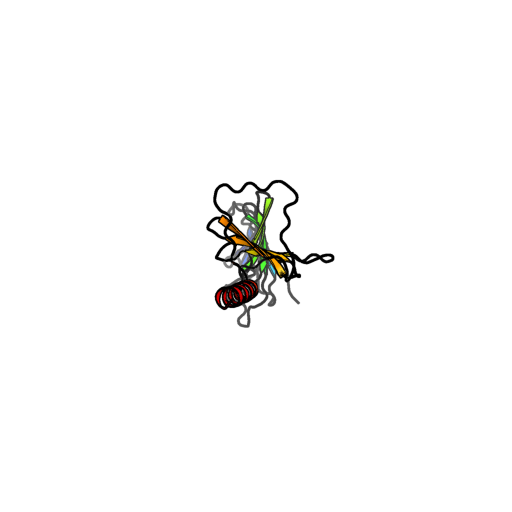. CYS A 1 118 ? -1.794 2.915 15.631 1.00 74.31 118 CYS A C 1
ATOM 923 O O . CYS A 1 118 ? -1.147 3.389 14.698 1.00 74.31 118 CYS A O 1
ATOM 925 N N . SER A 1 119 ? -2.328 1.701 15.577 1.00 79.31 119 SER A N 1
ATOM 926 C CA . SER A 1 119 ? -2.369 0.929 14.341 1.00 79.31 119 SER A CA 1
ATOM 927 C C . SER A 1 119 ? -3.730 1.077 13.679 1.00 79.31 119 SER A C 1
ATOM 929 O O . SER A 1 119 ? -4.750 0.824 14.318 1.00 79.31 119 SER A O 1
ATOM 931 N N . LEU A 1 120 ? -3.717 1.432 12.396 1.00 82.31 120 LEU A N 1
ATOM 932 C CA . LEU A 1 120 ? -4.857 1.332 11.494 1.00 82.31 120 LEU A CA 1
ATOM 933 C C . LEU A 1 120 ? -4.691 0.046 10.682 1.00 82.31 120 LEU A C 1
ATOM 935 O O . LEU A 1 120 ? -3.805 -0.026 9.836 1.00 82.31 120 LEU A O 1
ATOM 939 N N . THR A 1 121 ? -5.511 -0.964 10.946 1.00 82.00 121 THR A N 1
ATOM 940 C CA . THR A 1 121 ? -5.458 -2.253 10.251 1.00 82.00 121 THR A CA 1
ATOM 941 C C . THR A 1 121 ? -6.680 -2.393 9.352 1.00 82.00 121 THR A C 1
ATOM 943 O O . THR A 1 121 ? -7.810 -2.335 9.835 1.00 82.00 121 THR A O 1
ATOM 946 N N . LEU A 1 122 ? -6.454 -2.600 8.055 1.00 79.44 122 LEU A N 1
ATOM 947 C CA . LEU A 1 122 ? -7.478 -3.105 7.144 1.00 79.44 122 LEU A CA 1
ATOM 948 C C . LEU A 1 122 ? -7.554 -4.622 7.347 1.00 79.44 122 LEU A C 1
ATOM 950 O O . LEU A 1 122 ? -6.549 -5.317 7.232 1.00 79.44 122 LEU A O 1
ATOM 954 N N . LEU A 1 123 ? -8.721 -5.116 7.734 1.00 80.44 123 LEU A N 1
ATOM 955 C CA . LEU A 1 123 ? -9.005 -6.534 7.925 1.00 80.44 123 LEU A CA 1
ATOM 956 C C . LEU A 1 123 ? -9.871 -7.006 6.756 1.00 80.44 123 LEU A C 1
ATOM 958 O O . LEU A 1 123 ? -10.675 -6.233 6.240 1.00 80.44 123 LEU A O 1
ATOM 962 N N . ASP A 1 124 ? -9.822 -8.294 6.418 1.00 80.81 124 ASP A N 1
ATOM 963 C CA . ASP A 1 124 ? -10.721 -8.878 5.404 1.00 80.81 124 ASP A CA 1
ATOM 964 C C . ASP A 1 124 ? -12.210 -8.621 5.711 1.00 80.81 124 ASP A C 1
ATOM 966 O O . ASP A 1 124 ? -13.055 -8.642 4.821 1.00 80.81 124 ASP A O 1
ATOM 970 N N . GLN A 1 125 ? -12.535 -8.368 6.984 1.00 85.81 125 GLN A N 1
ATOM 971 C CA . GLN A 1 125 ? -13.888 -8.119 7.480 1.00 85.81 125 GLN A CA 1
ATOM 972 C C . GLN A 1 125 ? -14.138 -6.666 7.919 1.00 85.81 125 GLN A C 1
ATOM 974 O O . GLN A 1 125 ? -15.165 -6.407 8.546 1.00 85.81 125 GLN A O 1
ATOM 979 N N . GLY A 1 126 ? -13.240 -5.720 7.610 1.00 90.06 126 GLY A N 1
ATOM 980 C CA . GLY A 1 126 ? -13.466 -4.295 7.870 1.00 90.06 126 GLY A CA 1
ATOM 981 C C . GLY A 1 126 ? -12.220 -3.499 8.268 1.00 90.06 126 GLY A C 1
ATOM 982 O O . GLY A 1 126 ? -11.145 -3.669 7.702 1.00 90.06 12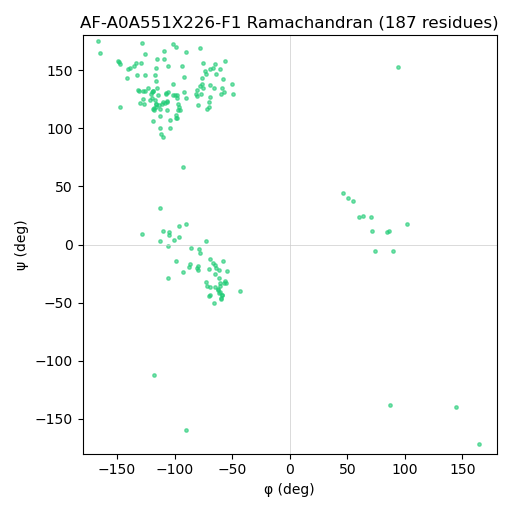6 GLY A O 1
ATOM 983 N N . LEU A 1 127 ? -12.361 -2.593 9.235 1.00 91.50 127 LEU A N 1
ATOM 984 C CA . LEU A 1 127 ? -11.320 -1.649 9.653 1.00 91.50 127 LEU A CA 1
ATOM 985 C C . LEU A 1 127 ? -11.162 -1.663 11.175 1.00 91.50 127 LEU A C 1
ATOM 987 O O . LEU A 1 127 ? -12.146 -1.531 11.895 1.00 91.50 127 LEU A O 1
ATOM 991 N N . GLU A 1 128 ? -9.931 -1.755 11.674 1.00 92.12 128 GLU A N 1
ATOM 992 C CA . GLU A 1 128 ? -9.619 -1.635 13.102 1.00 92.12 128 GLU A CA 1
ATOM 993 C C . GLU A 1 128 ? -8.644 -0.480 13.360 1.00 92.12 128 GLU A C 1
ATOM 995 O O . GLU A 1 128 ? -7.571 -0.403 12.761 1.00 92.12 128 GLU A O 1
ATOM 1000 N N . ILE A 1 129 ? -8.994 0.393 14.305 1.00 91.50 129 ILE A N 1
ATOM 1001 C CA . ILE A 1 129 ? -8.098 1.385 14.905 1.00 91.50 129 ILE A CA 1
ATOM 1002 C C . ILE A 1 129 ? -7.777 0.908 16.317 1.00 91.50 129 ILE A C 1
ATOM 1004 O O . ILE A 1 129 ? -8.673 0.852 17.157 1.00 91.50 129 ILE A O 1
ATOM 1008 N N . LYS A 1 130 ? -6.513 0.587 16.600 1.00 90.62 130 LYS A N 1
ATOM 1009 C CA . LYS A 1 130 ? -6.090 0.021 17.888 1.00 90.62 130 LYS A CA 1
ATOM 1010 C C . LYS A 1 130 ? -4.935 0.795 18.505 1.00 90.62 130 LYS A C 1
ATOM 1012 O O . LYS A 1 130 ? -3.938 1.078 17.845 1.00 90.62 130 LYS A O 1
ATOM 1017 N N . LEU A 1 131 ? -5.069 1.111 19.788 1.00 87.94 131 LEU A N 1
ATOM 1018 C CA . LEU A 1 131 ? -4.036 1.734 20.610 1.00 87.94 131 LEU A CA 1
ATOM 1019 C C . LEU A 1 131 ? -3.217 0.666 21.347 1.00 87.94 131 LEU A C 1
ATOM 1021 O O . LEU A 1 131 ? -3.722 -0.406 21.682 1.00 87.94 131 LEU A O 1
ATOM 1025 N N . GLU A 1 132 ? -1.964 0.979 21.684 1.00 84.38 132 GLU A N 1
ATOM 1026 C CA . GLU A 1 132 ? -1.081 0.081 22.456 1.00 84.38 132 GLU A CA 1
ATOM 1027 C C . GLU A 1 132 ? -1.653 -0.367 23.801 1.00 84.38 132 GLU A C 1
ATOM 1029 O O . GLU A 1 132 ? -1.391 -1.479 24.250 1.00 84.38 132 GLU A O 1
ATOM 1034 N N . ASN A 1 133 ? -2.458 0.479 24.446 1.00 87.12 133 ASN A N 1
ATOM 1035 C CA . ASN A 1 133 ? -3.097 0.147 25.719 1.00 87.12 133 ASN A CA 1
ATOM 1036 C C . ASN A 1 133 ? -4.248 -0.872 25.579 1.00 87.12 133 ASN A C 1
ATOM 1038 O O . ASN A 1 133 ? -4.919 -1.166 26.566 1.00 87.12 133 ASN A O 1
ATOM 1042 N N . GLY A 1 134 ? -4.493 -1.387 24.371 1.00 88.81 134 GLY A N 1
ATOM 1043 C CA . GLY A 1 134 ? -5.507 -2.391 24.073 1.00 88.81 134 GLY A CA 1
ATOM 1044 C C . GLY A 1 134 ? -6.876 -1.826 23.703 1.00 88.81 134 GLY A C 1
ATOM 1045 O O . GLY A 1 134 ? -7.737 -2.607 23.315 1.00 88.81 134 GLY A O 1
ATOM 1046 N N . ALA A 1 135 ? -7.086 -0.506 23.783 1.00 93.31 135 ALA A N 1
ATOM 1047 C CA . ALA A 1 135 ? -8.332 0.097 23.324 1.00 93.31 135 ALA A CA 1
ATOM 1048 C C . ALA A 1 135 ? -8.446 0.019 21.793 1.00 93.31 135 ALA A C 1
ATOM 1050 O O . ALA A 1 135 ? -7.473 0.303 21.089 1.00 93.31 135 ALA A O 1
ATOM 1051 N N . ALA A 1 136 ? -9.627 -0.330 21.283 1.00 94.06 136 ALA A N 1
ATOM 1052 C CA . ALA A 1 136 ? -9.876 -0.489 19.856 1.00 94.06 136 ALA A CA 1
ATOM 1053 C C . ALA A 1 136 ? -11.249 0.046 19.422 1.00 94.06 136 ALA A C 1
ATOM 1055 O O . ALA A 1 136 ? -12.212 0.044 20.193 1.00 94.06 136 ALA A O 1
ATOM 1056 N N . ILE A 1 137 ? -11.316 0.487 18.167 1.00 95.44 137 ILE A N 1
ATOM 1057 C CA . ILE A 1 137 ? -12.544 0.791 17.429 1.00 95.44 137 ILE A CA 1
ATOM 1058 C C . ILE A 1 137 ? -12.541 -0.092 16.185 1.00 95.44 137 ILE A C 1
ATOM 1060 O O . ILE A 1 137 ? -11.585 -0.032 15.408 1.00 95.44 137 ILE A O 1
ATOM 1064 N N . ARG A 1 138 ? -13.595 -0.887 15.986 1.00 95.19 138 ARG A N 1
ATOM 1065 C CA . ARG A 1 138 ? -13.747 -1.750 14.811 1.00 95.19 138 ARG A CA 1
ATOM 1066 C C . ARG A 1 138 ? -14.987 -1.369 14.016 1.00 95.19 138 ARG A C 1
ATOM 1068 O O . ARG A 1 138 ? -16.063 -1.238 14.588 1.00 95.19 138 ARG A O 1
ATOM 1075 N N . PHE A 1 139 ? -14.826 -1.239 12.708 1.00 95.31 139 PHE A N 1
ATOM 1076 C CA . PHE A 1 139 ? -15.905 -1.136 11.734 1.00 95.31 139 PHE A CA 1
ATOM 1077 C C . PHE A 1 139 ? -15.952 -2.448 10.963 1.00 95.31 139 PHE A C 1
ATOM 1079 O O . PHE A 1 139 ? -14.905 -2.896 10.496 1.00 95.31 139 PHE A O 1
ATOM 1086 N N . ASP A 1 140 ? -17.120 -3.066 10.831 1.00 93.50 140 ASP A N 1
ATOM 1087 C CA . ASP A 1 140 ? -17.283 -4.228 9.954 1.00 93.50 140 ASP A CA 1
ATOM 1088 C C . ASP A 1 140 ? -17.892 -3.848 8.594 1.00 93.50 140 ASP A C 1
ATOM 1090 O O . ASP A 1 140 ? -18.353 -2.724 8.383 1.00 93.50 140 ASP A O 1
ATOM 1094 N N . LEU A 1 141 ? -17.892 -4.794 7.650 1.00 91.44 141 LEU A N 1
ATOM 1095 C CA . LEU A 1 141 ? -18.462 -4.586 6.311 1.00 91.44 141 LEU A CA 1
ATOM 1096 C C . LEU A 1 141 ? -19.989 -4.390 6.308 1.00 91.44 141 LEU A C 1
ATOM 1098 O O . LEU A 1 141 ? -20.534 -3.927 5.309 1.00 91.44 141 LEU A O 1
ATOM 1102 N N . ALA A 1 142 ? -20.682 -4.730 7.399 1.00 93.19 142 ALA A N 1
ATOM 1103 C CA . ALA A 1 142 ? -22.111 -4.469 7.564 1.00 93.19 142 ALA A CA 1
ATOM 1104 C C . ALA A 1 142 ? -22.389 -3.061 8.128 1.00 93.19 142 ALA A C 1
ATOM 1106 O O . ALA A 1 142 ? -23.549 -2.670 8.252 1.00 93.19 142 ALA A O 1
ATOM 1107 N N . GLY A 1 143 ? -21.341 -2.292 8.448 1.00 90.44 143 GLY A N 1
ATOM 1108 C CA . GLY A 1 143 ? -21.438 -0.948 9.008 1.00 90.44 143 GLY A CA 1
ATOM 1109 C C . GLY A 1 143 ? -21.612 -0.914 10.528 1.00 90.44 143 GLY A C 1
ATOM 1110 O O . GLY A 1 143 ? -21.890 0.155 11.074 1.00 90.44 143 GLY A O 1
ATOM 1111 N N . ASN A 1 144 ? -21.449 -2.040 11.232 1.00 92.62 144 ASN A N 1
ATOM 1112 C CA . ASN A 1 144 ? -21.470 -2.044 12.693 1.00 92.62 144 ASN A CA 1
ATOM 1113 C C . ASN A 1 144 ? -20.188 -1.416 13.249 1.00 92.62 144 ASN A C 1
ATOM 1115 O O . ASN A 1 144 ? -19.102 -1.582 12.689 1.00 92.62 144 ASN A O 1
ATOM 1119 N N . ILE A 1 145 ? -20.320 -0.740 14.393 1.00 94.19 145 ILE A N 1
ATOM 1120 C CA . ILE A 1 145 ? -19.208 -0.127 15.124 1.00 94.19 145 ILE A CA 1
ATOM 1121 C C . ILE A 1 145 ? -19.077 -0.813 16.482 1.00 94.19 145 ILE A C 1
ATOM 1123 O O . ILE A 1 145 ? -19.999 -0.778 17.297 1.00 94.19 145 ILE A O 1
ATOM 1127 N N . GLU A 1 146 ? -17.916 -1.402 16.744 1.00 93.50 146 GLU A N 1
ATOM 1128 C CA . GLU A 1 146 ? -17.561 -1.985 18.036 1.00 93.50 146 GLU A CA 1
ATOM 1129 C C . GLU A 1 146 ? -16.531 -1.099 18.745 1.00 93.50 146 GLU A C 1
ATOM 1131 O O . GLU A 1 146 ? -15.509 -0.722 18.169 1.00 93.50 146 GLU A O 1
ATOM 1136 N N . LEU A 1 147 ? -16.807 -0.764 20.007 1.00 94.88 147 LEU A N 1
ATOM 1137 C CA . LEU A 1 147 ? -15.919 0.013 20.868 1.00 94.88 147 LEU A CA 1
ATOM 1138 C C . LEU A 1 147 ? -15.416 -0.885 21.997 1.00 94.88 147 LEU A C 1
ATOM 1140 O O . LEU A 1 147 ? -16.177 -1.246 22.896 1.00 94.88 147 LEU A O 1
ATOM 1144 N N . SER A 1 148 ? -14.130 -1.216 21.975 1.00 94.50 148 SER A N 1
ATOM 1145 C CA . SER A 1 148 ? -13.491 -2.067 22.978 1.00 94.50 148 SER A CA 1
ATOM 1146 C C . SER A 1 148 ? -12.544 -1.207 23.820 1.00 94.50 148 SER A C 1
ATOM 1148 O O . SER A 1 148 ? -11.401 -0.988 23.417 1.00 94.50 148 SER A O 1
ATOM 1150 N N . PRO A 1 149 ? -12.979 -0.649 24.966 1.00 94.25 149 PRO A N 1
ATOM 1151 C CA . PRO A 1 149 ? -12.075 0.094 25.836 1.00 94.25 149 PRO A CA 1
ATOM 1152 C C . PRO A 1 149 ? -10.996 -0.838 26.412 1.00 94.25 149 PRO A C 1
ATOM 1154 O O . PRO A 1 149 ? -11.199 -2.044 26.545 1.00 94.25 149 PRO A O 1
ATOM 1157 N N . ALA A 1 150 ? -9.848 -0.273 26.795 1.00 92.50 150 ALA A N 1
ATOM 1158 C CA . ALA A 1 150 ? -8.829 -1.015 27.537 1.00 92.50 150 ALA A CA 1
ATOM 1159 C C . ALA A 1 150 ? -9.414 -1.612 28.835 1.00 92.50 150 ALA A C 1
ATOM 1161 O O . ALA A 1 150 ? -10.410 -1.114 29.364 1.00 92.50 150 ALA A O 1
ATOM 1162 N N . VAL A 1 151 ? -8.777 -2.658 29.372 1.00 88.31 151 VAL A N 1
ATOM 1163 C CA . VAL A 1 151 ? -9.243 -3.364 30.581 1.00 88.31 151 VAL A CA 1
ATOM 1164 C C . VAL A 1 151 ? -9.571 -2.373 31.706 1.00 88.31 151 VAL A C 1
ATOM 1166 O O . VAL A 1 151 ? -8.767 -1.498 32.036 1.00 88.31 151 VAL A O 1
ATOM 1169 N N . ASN A 1 152 ? -10.763 -2.516 32.294 1.00 84.56 152 ASN A N 1
ATOM 1170 C CA . ASN A 1 152 ? -11.297 -1.657 33.361 1.00 84.56 152 ASN A CA 1
ATOM 1171 C C . ASN A 1 152 ? -11.443 -0.168 32.987 1.00 84.56 152 ASN A C 1
ATOM 1173 O O . ASN A 1 152 ? -11.433 0.699 33.864 1.00 84.56 152 ASN A O 1
ATOM 1177 N N . LYS A 1 153 ? -11.565 0.158 31.697 1.00 91.44 153 LYS A N 1
ATOM 1178 C CA . LYS A 1 153 ? -11.930 1.496 31.216 1.00 91.44 153 LYS A CA 1
ATOM 1179 C C . LYS A 1 153 ? -13.340 1.489 30.638 1.00 91.44 153 LYS A C 1
ATOM 1181 O O . LYS A 1 153 ? -13.886 0.448 30.290 1.00 91.44 153 LYS A O 1
ATOM 1186 N N . THR A 1 154 ? -13.931 2.672 30.556 1.00 92.06 154 THR A N 1
ATOM 1187 C CA . THR A 1 154 ? -15.292 2.881 30.062 1.00 92.06 154 THR A CA 1
ATOM 1188 C C . THR A 1 154 ? -15.279 3.695 28.774 1.00 92.06 154 THR A C 1
ATOM 1190 O O . THR A 1 154 ? -14.319 4.410 28.479 1.00 92.06 154 THR A O 1
ATOM 1193 N N . VAL A 1 155 ? -16.365 3.594 28.011 1.00 92.88 155 VAL A N 1
ATOM 1194 C CA . VAL A 1 155 ? -16.669 4.526 26.922 1.00 92.88 155 VAL A CA 1
ATOM 1195 C C . VAL A 1 155 ? -17.492 5.671 27.509 1.00 92.88 155 VAL A C 1
ATOM 1197 O O . VAL A 1 155 ? -18.517 5.428 28.143 1.00 92.88 155 VAL A O 1
ATOM 1200 N N . THR A 1 156 ? -17.054 6.914 27.303 1.00 92.81 156 THR A N 1
ATOM 1201 C CA . THR A 1 156 ? -17.754 8.115 27.785 1.00 92.81 156 THR A CA 1
ATOM 1202 C C . THR A 1 156 ? -18.148 8.994 26.606 1.00 92.81 156 THR A C 1
ATOM 1204 O O . THR A 1 156 ? -17.286 9.406 25.831 1.00 92.81 156 THR A O 1
ATOM 1207 N N . VAL A 1 157 ? -19.433 9.341 26.507 1.00 92.81 157 VAL A N 1
ATOM 1208 C CA . VAL A 1 157 ? -19.951 10.292 25.514 1.00 92.81 157 VAL A CA 1
ATOM 1209 C C . VAL A 1 157 ? -20.061 11.673 26.162 1.00 92.81 157 VAL A C 1
ATOM 1211 O O . VAL A 1 157 ? -20.816 11.861 27.112 1.00 92.81 157 VAL A O 1
ATOM 1214 N N . LYS A 1 158 ? -19.287 12.649 25.674 1.00 93.31 158 LYS A N 1
ATOM 1215 C CA . LYS A 1 158 ? -19.341 14.049 26.134 1.00 93.31 158 LYS A CA 1
ATOM 1216 C C . LYS A 1 158 ? -20.308 14.858 25.264 1.00 93.31 158 LYS A C 1
ATOM 1218 O O . LYS A 1 158 ? -19.884 15.720 24.502 1.00 93.31 158 LYS A O 1
ATOM 1223 N N . GLY A 1 159 ? -21.593 14.528 25.343 1.00 93.75 159 GLY A N 1
ATOM 1224 C CA . GLY A 1 159 ? -22.656 15.132 24.542 1.00 93.75 159 GLY A CA 1
ATOM 1225 C C . GLY A 1 159 ? -23.928 14.290 24.575 1.00 93.75 159 GLY A C 1
ATOM 1226 O O . GLY A 1 159 ? -24.013 13.320 25.328 1.00 93.75 159 GLY A O 1
ATOM 1227 N N . ASN A 1 160 ? -24.905 14.650 23.746 1.00 93.12 160 ASN A N 1
ATOM 1228 C CA . ASN A 1 160 ? -26.146 13.888 23.632 1.00 93.12 160 ASN A CA 1
ATOM 1229 C C . ASN A 1 160 ? -25.925 12.631 22.779 1.00 93.12 160 ASN A C 1
ATOM 1231 O O . ASN A 1 160 ? -25.302 12.700 21.720 1.00 93.12 160 ASN A O 1
ATOM 1235 N N . LEU A 1 161 ? -26.469 11.499 23.231 1.00 91.56 161 LEU A N 1
ATOM 1236 C CA . LEU A 1 161 ? -26.562 10.259 22.465 1.00 91.56 161 LEU A CA 1
ATOM 1237 C C . LEU A 1 161 ? -28.038 9.989 22.162 1.00 91.56 161 LEU A C 1
ATOM 1239 O O . LEU A 1 161 ? -28.820 9.764 23.083 1.00 91.56 161 LEU A O 1
ATOM 1243 N N . THR A 1 162 ? -28.406 9.991 20.883 1.00 91.81 162 THR A N 1
ATOM 1244 C CA . THR A 1 162 ? -29.743 9.588 20.428 1.00 91.81 162 THR A CA 1
ATOM 1245 C C . THR A 1 162 ? -29.689 8.138 19.961 1.00 91.81 162 THR A C 1
ATOM 1247 O O . THR A 1 162 ? -28.865 7.797 19.115 1.00 91.81 162 THR A O 1
ATOM 1250 N N . VAL A 1 163 ? -30.563 7.285 20.500 1.00 89.69 163 VAL A N 1
ATOM 1251 C CA . VAL A 1 163 ? -30.705 5.880 20.092 1.00 89.69 163 VAL A CA 1
ATOM 1252 C C . VAL A 1 163 ? -32.116 5.679 19.550 1.00 89.69 163 VAL A C 1
ATOM 1254 O O . VAL A 1 163 ? -33.083 5.869 20.278 1.00 89.69 163 VAL A O 1
ATOM 1257 N N . GLU A 1 164 ? -32.236 5.317 18.271 1.00 88.94 164 GLU A N 1
ATOM 1258 C CA . GLU A 1 164 ? -33.536 5.199 17.581 1.00 88.94 164 GLU A CA 1
ATOM 1259 C C . GLU A 1 164 ? -34.274 3.883 17.859 1.00 88.94 164 GLU A C 1
ATOM 1261 O O . GLU A 1 164 ? -35.478 3.786 17.631 1.00 88.94 164 GLU A O 1
ATOM 1266 N N . LYS A 1 165 ? -33.550 2.853 18.311 1.00 85.94 165 LYS A N 1
ATOM 1267 C CA . LYS A 1 165 ? -34.093 1.517 18.583 1.00 85.94 165 LYS A CA 1
ATOM 1268 C C . LYS A 1 165 ? -33.944 1.159 20.063 1.00 85.94 165 LYS A C 1
ATOM 1270 O O . LYS A 1 165 ? -34.582 1.767 20.912 1.00 85.94 165 LYS A O 1
ATOM 1275 N N . GLU A 1 166 ? -33.103 0.176 20.372 1.00 85.56 166 GLU A N 1
ATOM 1276 C CA . GLU A 1 166 ? -32.985 -0.435 21.695 1.00 85.56 166 GLU A CA 1
ATOM 1277 C C . GLU A 1 166 ? -31.536 -0.397 22.194 1.00 85.56 166 GLU A C 1
ATOM 1279 O O . GLU A 1 166 ? -30.591 -0.538 21.416 1.00 85.56 166 GLU A O 1
ATOM 1284 N N . ILE A 1 167 ? -31.368 -0.242 23.510 1.00 80.94 167 ILE A N 1
ATOM 1285 C CA . ILE A 1 167 ? -30.101 -0.468 24.209 1.00 80.94 167 ILE A CA 1
ATOM 1286 C C . ILE A 1 167 ? -30.209 -1.804 24.946 1.00 80.94 167 ILE A C 1
ATOM 1288 O O . ILE A 1 167 ? -30.874 -1.899 25.975 1.00 80.94 167 ILE A O 1
ATOM 1292 N N . THR A 1 168 ? -29.526 -2.835 24.449 1.00 79.88 168 THR A N 1
ATOM 1293 C CA . THR A 1 168 ? -29.455 -4.142 25.117 1.00 79.88 168 THR A CA 1
ATOM 1294 C C . THR A 1 168 ? -28.142 -4.292 25.883 1.00 79.88 168 THR A C 1
ATOM 1296 O O . THR A 1 168 ? -27.068 -4.120 25.306 1.00 79.88 168 THR A O 1
ATOM 1299 N N . GLY A 1 169 ? -28.205 -4.671 27.161 1.00 72.62 169 GLY A N 1
ATOM 1300 C CA . GLY A 1 169 ? -27.032 -4.971 27.989 1.00 72.62 169 GLY A CA 1
ATOM 1301 C C . GLY A 1 169 ? -26.994 -6.436 28.427 1.00 72.62 169 GLY A C 1
ATOM 1302 O O . GLY A 1 169 ? -28.019 -7.011 28.787 1.00 72.62 169 GLY A O 1
ATOM 1303 N N . LYS A 1 170 ? -25.807 -7.055 28.444 1.00 73.12 170 LYS A N 1
ATOM 1304 C CA . LYS A 1 170 ? -25.599 -8.353 29.108 1.00 73.12 170 LYS A CA 1
ATOM 1305 C C . LYS A 1 170 ? -25.046 -8.112 30.510 1.00 73.12 170 LYS A C 1
ATOM 1307 O O . LYS A 1 170 ? -23.951 -7.580 30.656 1.00 73.12 170 LYS A O 1
ATOM 1312 N N . LEU A 1 171 ? -25.786 -8.542 31.535 1.00 69.31 171 LEU A N 1
ATOM 1313 C CA . LEU A 1 171 ? -25.273 -8.600 32.907 1.00 69.31 171 LEU A CA 1
ATOM 1314 C C . LEU A 1 171 ? -24.045 -9.514 32.954 1.00 69.31 171 LEU A C 1
ATOM 1316 O O . LEU A 1 171 ? -24.070 -10.617 32.391 1.00 69.31 171 LEU A O 1
ATOM 1320 N N . SER A 1 172 ? -22.993 -9.059 33.635 1.00 73.56 172 SER A N 1
ATOM 1321 C CA . SER A 1 172 ? -21.805 -9.877 33.865 1.00 73.56 172 SER A CA 1
ATOM 1322 C C . SER A 1 172 ? -22.180 -11.137 34.649 1.00 73.56 172 SER A C 1
ATOM 1324 O O . SER A 1 172 ? -23.131 -11.149 35.435 1.00 73.56 172 SER A O 1
ATOM 1326 N N . SER A 1 173 ? -21.428 -12.218 34.445 1.00 76.25 173 SER A N 1
ATOM 1327 C CA . SER A 1 173 ? -21.663 -13.492 35.135 1.00 76.25 173 SER A CA 1
ATOM 1328 C C . SER A 1 173 ? -21.634 -13.340 36.661 1.00 76.25 173 SER A C 1
ATOM 1330 O O . SER A 1 173 ? -22.395 -14.015 37.346 1.00 76.25 173 SER A O 1
ATOM 1332 N N . ALA A 1 174 ? -20.804 -12.425 37.174 1.00 77.69 174 ALA A N 1
ATOM 1333 C CA . ALA A 1 174 ? -20.705 -12.111 38.597 1.00 77.69 174 ALA A CA 1
ATOM 1334 C C . ALA A 1 174 ? -21.997 -11.479 39.139 1.00 77.69 174 ALA A C 1
ATOM 1336 O O . ALA A 1 174 ? -22.569 -12.000 40.091 1.00 77.69 174 ALA A O 1
ATOM 1337 N N . ILE A 1 175 ? -22.520 -10.446 38.467 1.00 78.62 175 ILE A N 1
ATOM 1338 C CA . ILE A 1 175 ? -23.769 -9.788 38.885 1.00 78.62 175 ILE A CA 1
ATOM 1339 C C . ILE A 1 175 ? -24.951 -10.758 38.767 1.00 78.62 175 ILE A C 1
ATOM 1341 O O . ILE A 1 175 ? -25.829 -10.780 39.624 1.00 78.62 175 ILE A O 1
ATOM 1345 N N . LYS A 1 176 ? -24.963 -11.628 37.745 1.00 85.00 176 LYS A N 1
ATOM 1346 C CA . LYS A 1 176 ? -25.972 -12.696 37.644 1.00 85.00 176 LYS A CA 1
ATOM 1347 C C . LYS A 1 176 ? -25.923 -13.651 38.838 1.00 85.00 176 LYS A C 1
ATOM 1349 O O . LYS A 1 176 ? -26.975 -14.061 39.313 1.00 85.00 176 LYS A O 1
ATOM 1354 N N . GLN A 1 177 ? -24.733 -14.027 39.306 1.00 83.69 177 GLN A N 1
ATOM 1355 C CA . GLN A 1 177 ? -24.573 -14.929 40.450 1.00 83.69 177 GLN A CA 1
ATOM 1356 C C . GLN A 1 177 ? -25.004 -14.278 41.769 1.00 83.69 177 GLN A C 1
ATOM 1358 O O . GLN A 1 177 ? -25.717 -14.923 42.535 1.00 83.69 177 GLN A O 1
ATOM 1363 N N . GLU A 1 178 ? -24.634 -13.016 42.009 1.00 87.12 178 GLU A N 1
ATOM 1364 C CA . GLU A 1 178 ? -25.094 -12.253 43.181 1.00 87.12 178 GLU A CA 1
ATOM 1365 C C . GLU A 1 178 ? -26.618 -12.132 43.206 1.00 87.12 178 GLU A C 1
ATOM 1367 O O . GLU A 1 178 ? -27.243 -12.478 44.207 1.00 87.12 178 GLU A O 1
ATOM 1372 N N . LEU A 1 179 ? -27.227 -11.771 42.073 1.00 87.06 179 LEU A N 1
ATOM 1373 C CA . LEU A 1 179 ? -28.680 -11.657 41.962 1.00 87.06 179 LEU A CA 1
ATOM 1374 C C . LEU A 1 179 ? -29.381 -13.002 42.225 1.00 87.06 179 LEU A C 1
ATOM 1376 O O . LEU A 1 179 ? -30.387 -13.063 42.926 1.00 87.06 179 LEU A O 1
ATOM 1380 N N . ILE A 1 180 ? -28.835 -14.105 41.698 1.00 89.38 180 ILE A N 1
ATOM 1381 C CA . ILE A 1 180 ? -29.358 -15.456 41.958 1.00 89.38 180 ILE A CA 1
ATOM 1382 C C . ILE A 1 180 ? -29.263 -15.808 43.450 1.00 89.38 180 ILE A C 1
ATOM 1384 O O . ILE A 1 180 ? -30.162 -16.469 43.971 1.00 89.38 180 ILE A O 1
ATOM 1388 N N . GLN A 1 181 ? -28.193 -15.405 44.140 1.00 88.81 181 GLN A N 1
ATOM 1389 C CA . GLN A 1 181 ? -28.028 -15.670 45.571 1.00 88.81 181 GLN A CA 1
ATOM 1390 C C . GLN A 1 181 ? -29.003 -14.861 46.426 1.00 88.81 181 GLN A C 1
ATOM 1392 O O . GLN A 1 181 ? -29.642 -15.441 47.304 1.00 88.81 181 GLN A O 1
ATOM 1397 N N . GLU A 1 182 ? -29.186 -13.571 46.142 1.00 90.00 182 GLU A N 1
ATOM 1398 C CA . GLU A 1 182 ? -30.190 -12.751 46.833 1.00 90.00 182 GLU A CA 1
ATOM 1399 C C . GLU A 1 182 ? -31.602 -13.312 46.649 1.00 90.00 182 GLU A C 1
ATOM 1401 O O . GLU A 1 182 ? -32.320 -13.506 47.628 1.00 90.00 182 GLU A O 1
ATOM 1406 N N . ILE A 1 183 ? -31.979 -13.678 45.418 1.00 88.50 183 ILE A N 1
ATOM 1407 C CA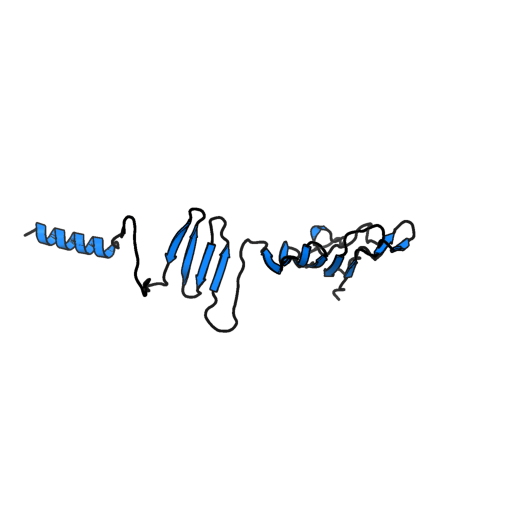 . ILE A 1 183 ? -33.295 -14.271 45.136 1.00 88.50 183 ILE A CA 1
ATOM 1408 C C . ILE A 1 183 ? -33.500 -15.560 45.944 1.00 88.50 183 ILE A C 1
ATOM 1410 O O . ILE A 1 183 ? -34.558 -15.754 46.542 1.00 88.50 183 ILE A O 1
ATOM 1414 N N . LYS A 1 184 ? -32.486 -16.432 46.015 1.00 91.38 184 LYS A N 1
ATOM 1415 C CA . LYS A 1 184 ? -32.549 -17.657 46.831 1.00 91.38 184 LYS A CA 1
ATOM 1416 C C . LYS A 1 184 ? -32.718 -17.358 48.320 1.00 91.38 184 LYS A C 1
ATOM 1418 O O . LYS A 1 184 ? -33.453 -18.072 48.994 1.00 91.38 184 LYS A O 1
ATOM 1423 N N . GLN A 1 185 ? -32.049 -16.332 48.842 1.00 90.69 185 GLN A N 1
ATOM 1424 C CA . GLN A 1 185 ? -32.169 -15.941 50.249 1.00 90.69 185 GLN A CA 1
ATOM 1425 C C . GLN A 1 185 ? -33.544 -15.348 50.573 1.00 90.69 185 GLN A C 1
ATOM 1427 O O . GLN A 1 185 ? -34.074 -15.606 51.651 1.00 90.69 185 GLN A O 1
ATOM 1432 N N . SER A 1 186 ? -34.136 -14.589 49.650 1.00 86.31 186 SER A N 1
ATOM 1433 C CA . SER A 1 186 ? -35.474 -14.015 49.818 1.00 86.31 186 SER A CA 1
ATOM 1434 C C . SER A 1 186 ? -36.595 -15.046 49.700 1.00 86.31 186 SER A C 1
ATOM 1436 O O . SER A 1 186 ? -37.608 -14.893 50.369 1.00 86.31 186 SER A O 1
ATOM 1438 N N . LEU A 1 187 ? -36.425 -16.086 48.876 1.00 85.75 187 LEU A N 1
ATOM 1439 C CA . LEU A 1 187 ? -37.420 -17.153 48.696 1.00 85.75 187 LEU A CA 1
ATOM 1440 C C . LEU A 1 187 ? -37.408 -18.209 49.813 1.00 85.75 187 LEU A C 1
ATOM 1442 O O . LEU A 1 187 ? -38.379 -18.943 49.957 1.00 85.75 187 LEU A O 1
ATOM 1446 N N . ASN A 1 188 ? -36.322 -18.301 50.585 1.00 80.88 188 ASN A N 1
ATOM 1447 C CA . ASN A 1 188 ? -36.173 -19.253 51.693 1.00 80.88 188 ASN A CA 1
ATOM 1448 C C . ASN A 1 188 ? -36.515 -18.642 53.072 1.00 80.88 188 ASN A C 1
ATOM 1450 O O . ASN A 1 188 ? -36.130 -19.208 54.097 1.00 80.88 188 ASN A O 1
ATOM 1454 N N . LYS A 1 189 ? -37.194 -17.488 53.104 1.00 52.97 189 LYS A N 1
ATOM 1455 C CA . LYS A 1 189 ? -37.796 -16.883 54.303 1.00 52.97 189 LYS A CA 1
ATOM 1456 C C . LYS A 1 189 ? -39.305 -17.077 54.284 1.00 52.97 189 LYS A C 1
ATOM 1458 O O . LYS A 1 189 ? -39.858 -17.263 55.387 1.00 52.97 189 LYS A O 1
#

Solvent-accessible surface area (backbone atoms only — not comparable to full-atom values): 11005 Å² total; per-residue (Å²): 126,72,42,83,40,47,40,45,39,44,46,30,44,35,84,91,72,76,40,75,41,84,27,61,90,80,39,93,62,54,39,44,36,40,24,35,33,72,79,57,59,33,22,58,58,38,78,54,48,95,86,31,41,30,77,17,32,32,91,49,39,62,68,89,64,90,48,82,71,15,22,29,37,40,40,31,82,79,64,22,36,37,41,33,40,50,73,55,36,32,43,33,37,35,75,90,68,50,79,46,78,45,45,66,80,54,56,52,76,57,77,55,100,77,67,83,44,45,36,53,34,57,47,104,63,33,41,36,42,36,38,77,76,60,27,34,42,37,37,38,82,88,70,51,77,47,79,42,55,26,90,97,54,77,90,81,79,95,66,90,82,87,76,97,78,84,89,88,80,81,78,51,73,66,59,52,50,52,52,52,49,52,53,54,59,65,73,75,110

Mean predicted aligned error: 11.49 Å